Protein AF-A0A1M5UBB5-F1 (afdb_monomer_lite)

Radius of gyration: 25.67 Å; chains: 1; bounding box: 57×39×73 Å

Organism: NCBI:txid299255

Sequence (242 aa):
MAELKLDKRIEDDLERFNRYTRLREDLDLGLKALRKAAKLTSYTELLAAKPVFADALRLLDVLTQMGKPDGGYDKALPRMVEDFNAVRDSDRVSYRLLAQYADHIQGSLSGLVEESDLDGHFSKLGCEIGRELERNRIKVMRGLEKTLGDADQWVEGYRSEGLDSEDVLAIKEQLESWYPKFQNLCKAVGASPIYTDRAVDQILRSDSAGDMYRELGSFRKQFRDIRKDLKDARTPQAEMAP

Secondary structure (DSSP, 8-state):
-------HHHHHHHHHHHHHHHHHHHHHHHHHHHHHHTT--SHHHHHHTHHHHHHHHHHHHHHHHTT--TTTHHHHHHHHHHHHHHHHS-S---HHHHHHHHHHHHHHHHHHHHHS-HHHHHHHHHHHHHHHHHHHHHHHHHHHHHHHHHHHHHHHHHHHH---HHHHHHHHHHHHHHHHHHHHHHHHHT---HHHHHHHHHHHT--SHHHHHHHHHHHHHHHHHHHHHHHHHHHHHHTT--

pLDDT: mean 71.22, std 14.71, range [28.11, 92.06]

Foldseek 3Di:
DDFQDADVVLVVLLVLLVVLVVLLVLLVLLVVLLVLLLPDDDPVSVVVSLVSVVSVLSNVVSCVVVVDPPPVCPPLNVVLVVLSVVLVPDPDDDPVVSVVSSVVNNVSSVCCVPVDPCVVVSVVVSVVSVVSNVVSLVVLLVSLLVSLVVLLVVLVVCVVPDDDPVNLVSVLVSCVVNVVVSVSSCVSNVHDCVQLVVLNVQSNPDPDSVSNNVSSVSNNVSSVVSSVVSVVVCVVVVVPDD

Structure (mmCIF, N/CA/C/O backbone):
data_AF-A0A1M5UBB5-F1
#
_entry.id   AF-A0A1M5UBB5-F1
#
loop_
_atom_site.group_PDB
_atom_site.id
_atom_site.type_symbol
_atom_site.label_atom_id
_atom_site.label_alt_id
_atom_site.label_comp_id
_atom_site.label_asym_id
_atom_site.label_entity_id
_atom_site.label_seq_id
_atom_site.pdbx_PDB_ins_code
_atom_site.Cartn_x
_atom_site.Cartn_y
_atom_site.Cartn_z
_atom_site.occupancy
_atom_site.B_iso_or_equiv
_atom_site.auth_seq_id
_atom_site.auth_comp_id
_atom_site.auth_asym_id
_atom_site.auth_atom_id
_atom_site.pdbx_PDB_model_num
ATOM 1 N N . MET A 1 1 ? -9.829 9.587 26.440 1.00 61.16 1 MET A N 1
ATOM 2 C CA . MET A 1 1 ? -9.745 8.320 25.685 1.00 61.16 1 MET A CA 1
ATOM 3 C C . MET A 1 1 ? -8.500 8.305 24.820 1.00 61.16 1 MET A C 1
ATOM 5 O O . MET A 1 1 ? -8.029 9.371 24.435 1.00 61.16 1 MET A O 1
ATOM 9 N N . ALA A 1 2 ? -7.952 7.118 24.557 1.00 66.75 2 ALA A N 1
ATOM 10 C CA . ALA A 1 2 ? -6.850 6.950 23.615 1.00 66.75 2 ALA A CA 1
ATOM 11 C C . ALA A 1 2 ? -7.340 7.200 22.181 1.00 66.75 2 ALA A C 1
ATOM 13 O O . ALA A 1 2 ? -8.453 6.821 21.832 1.00 66.75 2 ALA A O 1
ATOM 14 N N . GLU A 1 3 ? -6.510 7.838 21.365 1.00 80.00 3 GLU A N 1
ATOM 15 C CA . GLU A 1 3 ? -6.837 8.175 19.982 1.00 80.00 3 GLU A CA 1
ATOM 16 C C . GLU A 1 3 ? -6.277 7.116 19.027 1.00 80.00 3 GLU A C 1
ATOM 18 O O . GLU A 1 3 ? -5.110 6.725 19.133 1.00 80.00 3 GLU A O 1
ATOM 23 N N . LEU A 1 4 ? -7.092 6.663 18.076 1.00 83.88 4 LEU A N 1
ATOM 24 C CA . LEU A 1 4 ? -6.679 5.702 17.062 1.00 83.88 4 LEU A CA 1
ATOM 25 C C . LEU A 1 4 ? -5.886 6.414 15.954 1.00 83.88 4 LEU A C 1
ATOM 27 O O . LEU A 1 4 ? -6.441 6.977 15.013 1.00 83.88 4 LEU A O 1
ATOM 31 N N . LYS A 1 5 ? -4.555 6.389 16.063 1.00 85.12 5 LYS A N 1
ATOM 32 C CA . LYS A 1 5 ? -3.632 7.000 15.094 1.00 85.12 5 LYS A CA 1
ATOM 33 C C . LYS A 1 5 ? -2.567 6.018 14.630 1.00 85.12 5 LYS A C 1
ATOM 35 O O . LYS A 1 5 ? -2.140 5.141 15.377 1.00 85.12 5 LYS A O 1
ATOM 40 N N . LEU A 1 6 ? -2.116 6.187 13.387 1.00 83.44 6 LEU A N 1
ATOM 41 C CA . LEU A 1 6 ? -0.928 5.489 12.909 1.00 83.44 6 LEU A CA 1
ATOM 42 C C . LEU A 1 6 ? 0.324 6.170 13.469 1.00 83.44 6 LEU A C 1
ATOM 44 O O . LEU A 1 6 ? 0.432 7.396 13.461 1.00 83.44 6 LEU A O 1
ATOM 48 N N . ASP A 1 7 ? 1.281 5.375 13.936 1.00 86.19 7 ASP A N 1
ATOM 49 C CA . ASP A 1 7 ? 2.605 5.872 14.301 1.00 86.19 7 ASP A CA 1
ATOM 50 C C . ASP A 1 7 ? 3.293 6.421 13.043 1.00 86.19 7 ASP A C 1
ATOM 52 O O . ASP A 1 7 ? 3.393 5.719 12.034 1.00 86.19 7 ASP A O 1
ATOM 56 N N . LYS A 1 8 ? 3.794 7.660 13.105 1.00 86.81 8 LYS A N 1
ATOM 57 C CA . LYS A 1 8 ? 4.475 8.320 11.982 1.00 86.81 8 LYS A CA 1
ATOM 58 C C . LYS A 1 8 ? 5.596 7.460 11.397 1.00 86.81 8 LYS A C 1
ATOM 60 O O . LYS A 1 8 ? 5.795 7.426 10.190 1.00 86.81 8 LYS A O 1
ATOM 65 N N . ARG A 1 9 ? 6.299 6.699 12.239 1.00 86.25 9 ARG A N 1
ATOM 66 C CA . ARG A 1 9 ? 7.356 5.795 11.778 1.00 86.25 9 ARG A CA 1
ATOM 67 C C . ARG A 1 9 ? 6.823 4.691 10.857 1.00 86.25 9 ARG A C 1
ATOM 69 O O . ARG A 1 9 ? 7.522 4.283 9.936 1.00 86.25 9 ARG A O 1
ATOM 76 N N . ILE A 1 10 ? 5.610 4.201 11.113 1.00 85.12 10 ILE A N 1
ATOM 77 C CA . ILE A 1 10 ? 4.948 3.190 10.279 1.00 85.12 10 ILE A CA 1
ATOM 78 C C . ILE A 1 10 ? 4.532 3.808 8.940 1.00 85.12 10 ILE A C 1
ATOM 80 O O . ILE A 1 10 ? 4.678 3.157 7.907 1.00 85.12 10 ILE A O 1
ATOM 84 N N . GLU A 1 11 ? 4.061 5.060 8.948 1.00 84.44 11 GLU A N 1
ATOM 85 C CA . GLU A 1 11 ? 3.761 5.812 7.721 1.00 84.44 11 GLU A CA 1
ATOM 86 C C . GLU A 1 11 ? 5.022 5.975 6.858 1.00 84.44 11 GLU A C 1
ATOM 88 O O . GLU A 1 11 ? 5.011 5.601 5.685 1.00 84.44 11 GLU A O 1
ATOM 93 N N . ASP A 1 12 ? 6.136 6.409 7.455 1.00 82.56 12 ASP A N 1
ATOM 94 C CA . ASP A 1 12 ? 7.421 6.569 6.764 1.00 82.56 12 ASP A CA 1
ATOM 95 C C . ASP A 1 12 ? 7.937 5.233 6.179 1.00 82.56 12 ASP A C 1
ATOM 97 O O . ASP A 1 12 ? 8.440 5.177 5.050 1.00 82.56 12 ASP A O 1
ATOM 101 N N . ASP A 1 13 ? 7.809 4.129 6.930 1.00 78.31 13 ASP A N 1
ATOM 102 C CA . ASP A 1 13 ? 8.203 2.791 6.470 1.00 78.31 13 ASP A CA 1
ATOM 103 C C . ASP A 1 13 ? 7.313 2.304 5.302 1.00 78.31 13 ASP A C 1
ATOM 105 O O . ASP A 1 13 ? 7.825 1.710 4.346 1.00 78.31 13 ASP A O 1
ATOM 109 N N . LEU A 1 14 ? 6.005 2.596 5.330 1.00 82.00 14 LEU A N 1
ATOM 110 C CA . LEU A 1 14 ? 5.066 2.295 4.241 1.00 82.00 14 LEU A CA 1
ATOM 111 C C . LEU A 1 14 ? 5.370 3.117 2.981 1.00 82.00 14 LEU A C 1
ATOM 113 O O . LEU A 1 14 ? 5.396 2.571 1.876 1.00 82.00 14 LEU A O 1
ATOM 117 N N . GLU A 1 15 ? 5.642 4.414 3.121 1.00 83.44 15 GLU A N 1
ATOM 118 C CA . GLU A 1 15 ? 6.047 5.265 1.999 1.00 83.44 15 GLU A CA 1
ATOM 119 C C . GLU A 1 15 ? 7.340 4.767 1.352 1.00 83.44 15 GLU A C 1
ATOM 121 O O . GLU A 1 15 ? 7.444 4.684 0.123 1.00 83.44 15 GLU A O 1
ATOM 126 N N . ARG A 1 16 ? 8.321 4.378 2.173 1.00 76.69 16 ARG A N 1
ATOM 127 C CA . ARG A 1 16 ? 9.578 3.806 1.689 1.00 76.69 16 ARG A CA 1
ATOM 128 C C . ARG A 1 16 ? 9.345 2.483 0.958 1.00 76.69 16 ARG A C 1
ATOM 130 O O . ARG A 1 16 ? 9.917 2.287 -0.114 1.00 76.69 16 ARG A O 1
ATOM 137 N N . PHE A 1 17 ? 8.498 1.599 1.485 1.00 74.62 17 PHE A N 1
ATOM 138 C CA . PHE A 1 17 ? 8.130 0.347 0.817 1.00 74.62 17 PHE A CA 1
ATOM 139 C C . PHE A 1 17 ? 7.466 0.591 -0.549 1.00 74.62 17 PHE A C 1
ATOM 141 O O . PHE A 1 17 ? 7.875 0.010 -1.558 1.00 74.62 17 PHE A O 1
ATOM 148 N N . ASN A 1 18 ? 6.498 1.508 -0.608 1.00 79.75 18 ASN A N 1
ATOM 149 C CA . ASN A 1 18 ? 5.815 1.872 -1.850 1.00 79.75 18 ASN A CA 1
ATOM 150 C C . ASN A 1 18 ? 6.778 2.475 -2.880 1.00 79.75 18 ASN A C 1
ATOM 152 O O . ASN A 1 18 ? 6.685 2.162 -4.066 1.00 79.75 18 ASN A O 1
ATOM 156 N N . ARG A 1 19 ? 7.739 3.294 -2.435 1.00 78.62 19 ARG A N 1
ATOM 157 C CA . ARG A 1 19 ? 8.787 3.843 -3.305 1.00 78.62 19 ARG A CA 1
ATOM 158 C C . ARG A 1 19 ? 9.606 2.732 -3.953 1.00 78.62 19 ARG A C 1
ATOM 160 O O . ARG A 1 19 ? 9.731 2.714 -5.169 1.00 78.62 19 ARG A O 1
ATOM 167 N N . TYR A 1 20 ? 10.119 1.787 -3.168 1.00 70.19 20 TYR A N 1
ATOM 168 C CA . TYR A 1 20 ? 10.901 0.676 -3.716 1.00 70.19 20 TYR A CA 1
ATOM 169 C C . TYR A 1 20 ? 10.080 -0.263 -4.605 1.00 70.19 20 TYR A C 1
ATOM 171 O O . TYR A 1 20 ? 10.629 -0.850 -5.534 1.00 70.19 20 TYR A O 1
ATOM 179 N N . THR A 1 21 ? 8.776 -0.389 -4.349 1.00 73.44 21 THR A N 1
ATOM 180 C CA . THR A 1 21 ? 7.883 -1.195 -5.194 1.00 73.44 21 THR A CA 1
ATOM 181 C C . THR A 1 21 ? 7.789 -0.578 -6.585 1.00 73.44 21 THR A C 1
ATOM 183 O O . THR A 1 21 ? 8.030 -1.270 -7.570 1.00 73.44 21 THR A O 1
ATOM 186 N N . ARG A 1 22 ? 7.578 0.743 -6.659 1.00 78.69 22 ARG A N 1
ATOM 187 C CA . ARG A 1 22 ? 7.597 1.488 -7.927 1.00 78.69 22 ARG A CA 1
ATOM 188 C C . ARG A 1 22 ? 8.952 1.401 -8.622 1.00 78.69 22 ARG A C 1
ATOM 190 O O . ARG A 1 22 ? 8.996 1.071 -9.795 1.00 78.69 22 ARG A O 1
ATOM 197 N N . LEU A 1 23 ? 10.055 1.588 -7.889 1.00 68.50 23 LEU A N 1
ATOM 198 C CA . LEU A 1 23 ? 11.404 1.468 -8.461 1.00 68.50 23 LEU A CA 1
ATOM 199 C C . LEU A 1 23 ? 11.646 0.089 -9.095 1.00 68.50 23 LEU A C 1
ATOM 201 O O . LEU A 1 23 ? 12.308 -0.001 -10.124 1.00 68.50 23 LEU A O 1
ATOM 205 N N . ARG A 1 24 ? 11.116 -0.988 -8.500 1.00 71.88 24 ARG A N 1
ATOM 206 C CA . ARG A 1 24 ? 11.204 -2.337 -9.075 1.00 71.88 24 ARG A CA 1
ATOM 207 C C . ARG A 1 24 ? 10.375 -2.474 -10.353 1.00 71.88 24 ARG A C 1
ATOM 209 O O . ARG A 1 24 ? 10.862 -3.047 -11.321 1.00 71.88 24 ARG A O 1
ATOM 216 N N . GLU A 1 25 ? 9.144 -1.971 -10.349 1.00 78.12 25 GLU A N 1
ATOM 217 C CA . GLU A 1 25 ? 8.262 -1.993 -11.523 1.00 78.12 25 GLU A CA 1
ATOM 218 C C . GLU A 1 25 ? 8.855 -1.181 -12.683 1.00 78.12 25 GLU A C 1
ATOM 220 O O . GLU A 1 25 ? 8.922 -1.677 -13.808 1.00 78.12 25 GLU A O 1
ATOM 225 N N . ASP A 1 26 ? 9.356 0.022 -12.396 1.00 71.75 26 ASP A N 1
ATOM 226 C CA . ASP A 1 26 ? 10.017 0.900 -13.363 1.00 71.75 26 ASP A CA 1
ATOM 227 C C . ASP A 1 26 ? 11.300 0.261 -13.915 1.00 71.75 26 ASP A C 1
ATOM 229 O O . ASP A 1 26 ? 11.559 0.331 -15.118 1.00 71.75 26 ASP A O 1
ATOM 233 N N . LEU A 1 27 ? 12.072 -0.430 -13.066 1.00 65.69 27 LEU A N 1
ATOM 234 C CA . LEU A 1 27 ? 13.239 -1.202 -13.491 1.00 65.69 27 LEU A CA 1
ATOM 235 C C . LEU A 1 27 ? 12.847 -2.317 -14.477 1.00 65.69 27 LEU A C 1
ATOM 237 O O . LEU A 1 27 ? 13.429 -2.421 -15.556 1.00 65.69 27 LEU A O 1
ATOM 241 N N . ASP A 1 28 ? 11.841 -3.128 -14.147 1.00 70.69 28 ASP A N 1
ATOM 242 C CA . ASP A 1 28 ? 11.392 -4.236 -15.000 1.00 70.69 28 ASP A CA 1
ATOM 243 C C . ASP A 1 28 ? 10.810 -3.750 -16.339 1.00 70.69 28 ASP A C 1
ATOM 245 O O . ASP A 1 28 ? 11.075 -4.344 -17.393 1.00 70.69 28 ASP A O 1
ATOM 249 N N . LEU A 1 29 ? 10.013 -2.675 -16.314 1.00 69.75 29 LEU A N 1
ATOM 250 C CA . LEU A 1 29 ? 9.453 -2.046 -17.513 1.00 69.75 29 LEU A CA 1
ATOM 251 C C . LEU A 1 29 ? 10.556 -1.459 -18.389 1.00 69.75 29 LEU A C 1
ATOM 253 O O . LEU A 1 29 ? 10.612 -1.747 -19.585 1.00 69.75 29 LEU A O 1
ATOM 257 N N . GLY A 1 30 ? 11.477 -0.724 -17.775 1.00 64.19 30 GLY A N 1
ATOM 258 C CA . GLY A 1 30 ? 12.640 -0.149 -18.421 1.00 64.19 30 GLY A CA 1
ATOM 259 C C . GLY A 1 30 ? 13.521 -1.173 -19.122 1.00 64.19 30 GLY A C 1
ATOM 260 O O . GLY A 1 30 ? 13.893 -0.988 -20.278 1.00 64.19 30 GLY A O 1
ATOM 261 N N . LEU A 1 31 ? 13.812 -2.299 -18.469 1.00 64.94 31 LEU A N 1
ATOM 262 C CA . LEU A 1 31 ? 14.627 -3.363 -19.061 1.00 64.94 31 LEU A CA 1
ATOM 263 C C . LEU A 1 31 ? 13.942 -4.044 -20.237 1.00 64.94 31 LEU A C 1
ATOM 265 O O . LEU A 1 31 ? 14.569 -4.298 -21.268 1.00 64.94 31 LEU A O 1
ATOM 269 N N . LYS A 1 32 ? 12.644 -4.337 -20.106 1.00 69.31 32 LYS A N 1
ATOM 270 C CA . LYS A 1 32 ? 11.848 -4.866 -21.222 1.00 69.31 32 LYS A CA 1
ATOM 271 C C . LYS A 1 32 ? 11.844 -3.884 -22.383 1.00 69.31 32 LYS A C 1
ATOM 273 O O . LYS A 1 32 ? 11.972 -4.304 -23.534 1.00 69.31 32 LYS A O 1
ATOM 278 N N . ALA A 1 33 ? 11.731 -2.598 -22.076 1.00 64.06 33 ALA A N 1
ATOM 279 C CA . ALA A 1 33 ? 11.738 -1.544 -23.060 1.00 64.06 33 ALA A CA 1
ATOM 280 C C . ALA A 1 33 ? 13.085 -1.418 -23.779 1.00 64.06 33 ALA A C 1
ATOM 282 O O . ALA A 1 33 ? 13.099 -1.458 -25.006 1.00 64.06 33 ALA A O 1
ATOM 283 N N . LEU A 1 34 ? 14.207 -1.375 -23.055 1.00 62.41 34 LEU A N 1
ATOM 284 C CA . LEU A 1 34 ? 15.552 -1.350 -23.640 1.00 62.41 34 LEU A CA 1
ATOM 285 C C . LEU A 1 34 ? 15.799 -2.564 -24.543 1.00 62.41 34 LEU A C 1
ATOM 287 O O . LEU A 1 34 ? 16.216 -2.411 -25.689 1.00 62.41 34 LEU A O 1
ATOM 291 N N . ARG A 1 35 ? 15.464 -3.773 -24.074 1.00 66.31 35 ARG A N 1
ATOM 292 C CA . ARG A 1 35 ? 15.617 -5.010 -24.862 1.00 66.31 35 ARG A CA 1
ATOM 293 C C . ARG A 1 35 ? 14.743 -5.026 -26.113 1.00 66.31 35 ARG A C 1
ATOM 295 O O . ARG A 1 35 ? 15.127 -5.627 -27.114 1.00 66.31 35 ARG A O 1
ATOM 302 N N . LYS A 1 36 ? 13.556 -4.418 -26.057 1.00 65.94 36 LYS A N 1
ATOM 303 C CA . LYS A 1 36 ? 12.670 -4.273 -27.217 1.00 65.94 36 LYS A CA 1
ATOM 304 C C . LYS A 1 36 ? 13.208 -3.219 -28.182 1.00 65.94 36 LYS A C 1
ATOM 306 O O . LYS A 1 36 ? 13.238 -3.483 -29.376 1.00 65.94 36 LYS A O 1
ATOM 311 N N . ALA A 1 37 ? 13.655 -2.077 -27.666 1.00 62.50 37 ALA A N 1
ATOM 312 C CA . ALA A 1 37 ? 14.208 -0.973 -28.440 1.00 62.50 37 ALA A CA 1
ATOM 313 C C . ALA A 1 37 ? 15.480 -1.378 -29.203 1.00 62.50 37 ALA A C 1
ATOM 315 O O . ALA A 1 37 ? 15.607 -1.053 -30.377 1.00 62.50 37 ALA A O 1
ATOM 316 N N . ALA A 1 38 ? 16.355 -2.178 -28.586 1.00 61.28 38 ALA A N 1
ATOM 317 C CA . ALA A 1 38 ? 17.555 -2.722 -29.228 1.00 61.28 38 ALA A CA 1
ATOM 318 C C . ALA A 1 38 ? 17.259 -3.678 -30.405 1.00 61.28 38 ALA A C 1
ATOM 320 O O . ALA A 1 38 ? 18.130 -3.939 -31.227 1.00 61.28 38 ALA A O 1
ATOM 321 N N . LYS A 1 39 ? 16.032 -4.209 -30.499 1.00 64.88 39 LYS A N 1
ATOM 322 C CA . LYS A 1 39 ? 15.603 -5.149 -31.550 1.00 64.88 39 LYS A CA 1
ATOM 323 C C . LYS A 1 39 ? 14.761 -4.500 -32.647 1.00 64.88 39 LYS A C 1
ATOM 325 O O . LYS A 1 39 ? 14.310 -5.210 -33.543 1.00 64.88 39 LYS A O 1
ATOM 330 N N . LEU A 1 40 ? 14.491 -3.197 -32.567 1.00 62.12 40 LEU A N 1
ATOM 331 C CA . LEU A 1 40 ? 13.732 -2.499 -33.605 1.00 62.12 40 LEU A CA 1
ATOM 332 C C . LEU A 1 40 ? 14.613 -2.393 -34.848 1.00 62.12 40 LEU A C 1
ATOM 334 O O . LEU A 1 40 ? 15.770 -2.001 -34.754 1.00 62.12 40 LEU A O 1
ATOM 338 N N . THR A 1 41 ? 14.080 -2.776 -36.005 1.00 58.41 41 THR A N 1
ATOM 339 C CA . THR A 1 41 ? 14.850 -2.795 -37.266 1.00 58.41 41 THR A CA 1
ATOM 340 C C . THR A 1 41 ? 14.254 -1.876 -38.324 1.00 58.41 41 THR A C 1
ATOM 342 O O . THR A 1 41 ? 14.827 -1.712 -39.399 1.00 58.41 41 THR A O 1
ATOM 345 N N . SER A 1 42 ? 13.105 -1.254 -38.033 1.00 56.94 42 SER A N 1
ATOM 346 C CA . SER A 1 42 ? 12.413 -0.375 -38.971 1.00 56.94 42 SER A CA 1
ATOM 347 C C . SER A 1 42 ? 11.795 0.866 -38.323 1.00 56.94 42 SER A C 1
ATOM 349 O O . SER A 1 42 ? 11.380 0.886 -37.163 1.00 56.94 42 SER A O 1
ATOM 351 N N . TYR A 1 43 ? 11.672 1.921 -39.128 1.00 49.41 43 TYR A N 1
ATOM 352 C CA . TYR A 1 43 ? 11.094 3.215 -38.755 1.00 49.41 43 TYR A CA 1
ATOM 353 C C . TYR A 1 43 ? 9.657 3.127 -38.207 1.00 49.41 43 TYR A C 1
ATOM 355 O O . TYR A 1 43 ? 9.304 3.814 -37.248 1.00 49.41 43 TYR A O 1
ATOM 363 N N . THR A 1 44 ? 8.823 2.263 -38.787 1.00 57.66 44 THR A N 1
ATOM 364 C CA . THR A 1 44 ? 7.437 2.059 -38.338 1.00 57.66 44 THR A CA 1
ATOM 365 C C . THR A 1 44 ? 7.391 1.463 -36.931 1.00 57.66 44 THR A C 1
ATOM 367 O O . THR A 1 44 ? 6.548 1.844 -36.119 1.00 57.66 44 THR A O 1
ATOM 370 N N . GLU A 1 45 ? 8.335 0.577 -36.613 1.00 58.75 45 GLU A N 1
ATOM 371 C CA . GLU A 1 45 ? 8.484 -0.002 -35.278 1.00 58.75 45 GLU A CA 1
ATOM 372 C C . GLU A 1 45 ? 9.012 1.029 -34.269 1.00 58.75 45 GLU A C 1
ATOM 374 O O . GLU A 1 45 ? 8.564 1.042 -33.125 1.00 58.75 45 GLU A O 1
ATOM 379 N N . LEU A 1 46 ? 9.891 1.939 -34.700 1.00 53.47 46 LEU A N 1
ATOM 380 C CA . LEU A 1 46 ? 10.435 3.038 -33.892 1.00 53.47 46 LEU A CA 1
ATOM 381 C C . LEU A 1 46 ? 9.385 4.095 -33.523 1.00 53.47 46 LEU A C 1
ATOM 383 O O . LEU A 1 46 ? 9.298 4.502 -32.365 1.00 53.47 46 LEU A O 1
ATOM 387 N N . LEU A 1 47 ? 8.534 4.507 -34.467 1.00 53.28 47 LEU A N 1
ATOM 388 C CA . LEU A 1 47 ? 7.423 5.421 -34.177 1.00 53.28 47 LEU A CA 1
ATOM 389 C C . LEU A 1 47 ? 6.380 4.787 -33.247 1.00 53.28 47 LEU A C 1
ATOM 391 O O . LEU A 1 47 ? 5.883 5.446 -32.333 1.00 53.28 47 LEU A O 1
ATOM 395 N N . ALA A 1 48 ? 6.078 3.501 -33.444 1.00 58.62 48 ALA A N 1
ATOM 396 C CA . ALA A 1 48 ? 5.196 2.743 -32.558 1.00 58.62 48 ALA A CA 1
ATOM 397 C C . ALA A 1 48 ? 5.819 2.491 -31.168 1.00 58.62 48 ALA A C 1
ATOM 399 O O . ALA A 1 48 ? 5.104 2.195 -30.210 1.00 58.62 48 ALA A O 1
ATOM 400 N N . ALA A 1 49 ? 7.142 2.633 -31.038 1.00 55.50 49 ALA A N 1
ATOM 401 C CA . ALA A 1 49 ? 7.892 2.443 -29.804 1.00 55.50 49 ALA A CA 1
ATOM 402 C C . ALA A 1 49 ? 7.995 3.702 -28.922 1.00 55.50 49 ALA A C 1
ATOM 404 O O . ALA A 1 49 ? 8.624 3.635 -27.872 1.00 55.50 49 ALA A O 1
ATOM 405 N N . LYS A 1 50 ? 7.328 4.824 -29.241 1.00 59.25 50 LYS A N 1
ATOM 406 C CA . LYS A 1 50 ? 7.264 6.005 -28.343 1.00 59.25 50 LYS A CA 1
ATOM 407 C C . LYS A 1 50 ? 6.976 5.664 -26.859 1.00 59.25 50 LYS A C 1
ATOM 409 O O . LYS A 1 50 ? 7.669 6.205 -25.999 1.00 59.25 50 LYS A O 1
ATOM 414 N N . PRO A 1 51 ? 6.043 4.750 -26.520 1.00 58.94 51 PRO A N 1
ATOM 415 C CA . PRO A 1 51 ? 5.828 4.324 -25.131 1.00 58.94 51 PRO A CA 1
ATOM 416 C C . PRO A 1 51 ? 7.004 3.527 -24.548 1.00 58.94 51 PRO A C 1
ATOM 418 O O . PRO A 1 51 ? 7.360 3.707 -23.391 1.00 58.94 51 PRO A O 1
ATOM 421 N N . VAL A 1 52 ? 7.645 2.696 -25.376 1.00 58.00 52 VAL A N 1
ATOM 422 C CA . VAL A 1 52 ? 8.848 1.924 -25.022 1.00 58.00 52 VAL A CA 1
ATOM 423 C C . VAL A 1 52 ? 9.967 2.881 -24.605 1.00 58.00 52 VAL A C 1
ATOM 425 O O . VAL A 1 52 ? 10.671 2.642 -23.633 1.00 58.00 52 VAL A O 1
ATOM 428 N N . PHE A 1 53 ? 10.089 4.020 -25.277 1.00 56.97 53 PHE A N 1
ATOM 429 C CA . PHE A 1 53 ? 11.082 5.026 -24.922 1.00 56.97 53 PHE A CA 1
ATOM 430 C C . PHE A 1 53 ? 10.766 5.774 -23.627 1.00 56.97 53 PHE A C 1
ATOM 432 O O . PHE A 1 53 ? 11.680 6.043 -22.855 1.00 56.97 53 PHE A O 1
ATOM 439 N N . ALA A 1 54 ? 9.493 6.035 -23.322 1.00 60.81 54 ALA A N 1
ATOM 440 C CA . ALA A 1 54 ? 9.108 6.601 -22.029 1.00 60.81 54 ALA A CA 1
ATOM 441 C C . ALA A 1 54 ? 9.471 5.672 -20.852 1.00 60.81 54 ALA A C 1
ATOM 443 O O . ALA A 1 54 ? 9.947 6.143 -19.822 1.00 60.81 54 ALA A O 1
ATOM 444 N N . ASP A 1 55 ? 9.308 4.357 -21.016 1.00 60.84 55 ASP A N 1
ATOM 445 C CA . ASP A 1 55 ? 9.689 3.373 -19.994 1.00 60.84 55 ASP A CA 1
ATOM 446 C C . ASP A 1 55 ? 11.212 3.226 -19.863 1.00 60.84 55 ASP A C 1
ATOM 448 O O . ASP A 1 55 ? 11.731 3.105 -18.754 1.00 60.84 55 ASP A O 1
ATOM 452 N N . ALA A 1 56 ? 11.952 3.311 -20.974 1.00 56.94 56 ALA A N 1
ATOM 453 C CA . ALA A 1 56 ? 13.411 3.374 -20.932 1.00 56.94 56 ALA A CA 1
ATOM 454 C C . ALA A 1 56 ? 13.905 4.632 -20.194 1.00 56.94 56 ALA A C 1
ATOM 456 O O . ALA A 1 56 ? 14.853 4.532 -19.430 1.00 56.94 56 ALA A O 1
ATOM 457 N N . LEU A 1 57 ? 13.247 5.788 -20.351 1.00 60.34 57 LEU A N 1
ATOM 458 C CA . LEU A 1 57 ? 13.568 7.019 -19.611 1.00 60.34 57 LEU A CA 1
ATOM 459 C C . LEU A 1 57 ? 13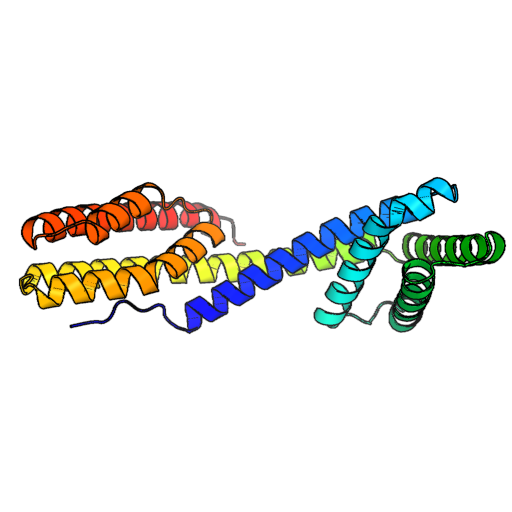.300 6.892 -18.103 1.00 60.34 57 LEU A C 1
ATOM 461 O O . LEU A 1 57 ? 14.119 7.340 -17.304 1.00 60.34 57 LEU A O 1
ATOM 465 N N . ARG A 1 58 ? 12.212 6.222 -17.699 1.00 63.22 58 ARG A N 1
ATOM 466 C CA . ARG A 1 58 ? 11.936 5.932 -16.277 1.00 63.22 58 ARG A CA 1
ATOM 467 C C . ARG A 1 58 ? 13.050 5.121 -15.626 1.00 63.22 58 ARG A C 1
ATOM 469 O O . ARG A 1 58 ? 13.423 5.394 -14.491 1.00 63.22 58 ARG A O 1
ATOM 476 N N . LEU A 1 59 ? 13.621 4.159 -16.347 1.00 63.00 59 LEU A N 1
ATOM 477 C CA . LEU A 1 59 ? 14.778 3.404 -15.867 1.00 63.00 59 LEU A CA 1
ATOM 478 C C . LEU A 1 59 ? 15.982 4.301 -15.584 1.00 63.00 59 LEU A C 1
ATOM 480 O O . LEU A 1 59 ? 16.704 4.073 -14.617 1.00 63.00 59 LEU A O 1
ATOM 484 N N . LEU A 1 60 ? 16.205 5.307 -16.430 1.00 61.22 60 LEU A N 1
ATOM 485 C CA . LEU A 1 60 ? 17.314 6.242 -16.267 1.00 61.22 60 LEU A CA 1
ATOM 486 C C . LEU A 1 60 ? 17.113 7.070 -14.995 1.00 61.22 60 LEU A C 1
ATOM 488 O O . LEU A 1 60 ? 18.033 7.171 -14.188 1.00 61.22 60 LEU A O 1
ATOM 492 N N . ASP A 1 61 ? 15.887 7.540 -14.751 1.00 64.69 61 ASP A N 1
ATOM 493 C CA . ASP A 1 61 ? 15.521 8.212 -13.500 1.00 64.69 61 ASP A CA 1
ATOM 494 C C . ASP A 1 61 ? 15.714 7.305 -12.273 1.00 64.69 61 ASP A C 1
ATOM 496 O O . ASP A 1 61 ? 16.230 7.762 -11.251 1.00 64.69 61 ASP A O 1
ATOM 500 N N . VAL A 1 62 ? 15.357 6.014 -12.357 1.00 64.50 62 VAL A N 1
ATOM 501 C CA . VAL A 1 62 ? 15.610 5.024 -11.288 1.00 64.50 62 VAL A CA 1
ATOM 502 C C . VAL A 1 62 ? 17.107 4.921 -10.984 1.00 64.50 62 VAL A C 1
ATOM 504 O O . VAL A 1 62 ? 17.503 4.943 -9.816 1.00 64.50 62 VAL A O 1
ATOM 507 N N . LEU A 1 63 ? 17.950 4.832 -12.017 1.00 60.97 63 LEU A N 1
ATOM 508 C CA . LEU A 1 63 ? 19.407 4.751 -11.869 1.00 60.97 63 LEU A CA 1
ATOM 509 C C . LEU A 1 63 ? 19.984 6.017 -11.218 1.00 60.97 63 LEU A C 1
ATOM 511 O O . LEU A 1 63 ? 20.814 5.917 -10.309 1.00 60.97 63 LEU A O 1
ATOM 515 N N . THR A 1 64 ? 19.496 7.196 -11.617 1.00 63.75 64 THR A N 1
ATOM 516 C CA . THR A 1 64 ? 19.891 8.484 -11.031 1.00 63.75 64 THR A CA 1
ATOM 517 C C . THR A 1 64 ? 19.449 8.610 -9.571 1.00 63.75 64 THR A C 1
ATOM 519 O O . THR A 1 64 ? 20.251 8.992 -8.719 1.00 63.75 64 THR A O 1
ATOM 522 N N . GLN A 1 65 ? 18.209 8.237 -9.238 1.00 62.12 65 GLN A N 1
ATOM 523 C CA . GLN A 1 65 ? 17.685 8.287 -7.864 1.00 62.12 65 GLN A CA 1
ATOM 524 C C . GLN A 1 65 ? 18.422 7.344 -6.905 1.00 62.12 65 GLN A C 1
ATOM 526 O O . GLN A 1 65 ? 18.503 7.617 -5.707 1.00 62.12 65 GLN A O 1
ATOM 531 N N . MET A 1 66 ? 18.973 6.246 -7.425 1.00 57.06 66 MET A N 1
ATOM 532 C CA . MET A 1 66 ? 19.744 5.266 -6.658 1.00 57.06 66 MET A CA 1
ATOM 533 C C . MET A 1 66 ? 21.233 5.634 -6.529 1.00 57.06 66 MET A C 1
ATOM 535 O O . MET A 1 66 ? 21.991 4.874 -5.927 1.00 57.06 66 MET A O 1
ATOM 539 N N . GLY A 1 67 ? 21.660 6.787 -7.064 1.00 52.94 67 GLY A N 1
ATOM 540 C CA . GLY A 1 67 ? 23.018 7.308 -6.897 1.00 52.94 67 GLY A CA 1
ATOM 541 C C . GLY A 1 67 ? 24.104 6.434 -7.524 1.00 52.94 67 GLY A C 1
ATOM 542 O O . GLY A 1 67 ? 25.220 6.414 -7.011 1.00 52.94 67 GLY A O 1
ATOM 543 N N . LYS A 1 68 ? 23.797 5.700 -8.606 1.00 53.62 68 LYS A N 1
ATOM 544 C CA . LYS A 1 68 ? 24.772 4.868 -9.332 1.00 53.62 68 LYS A CA 1
ATOM 545 C C . LYS A 1 68 ? 25.124 5.453 -10.709 1.00 53.62 68 LYS A C 1
ATOM 547 O O . LYS A 1 68 ? 24.608 4.966 -11.713 1.00 53.62 68 LYS A O 1
ATOM 552 N N . PRO A 1 69 ? 26.029 6.444 -10.771 1.00 43.72 69 PRO A N 1
ATOM 553 C CA . PRO A 1 69 ? 26.630 6.915 -12.016 1.00 43.72 69 PRO A CA 1
ATOM 554 C C . PRO A 1 69 ? 27.896 6.136 -12.431 1.00 43.72 69 PRO A C 1
ATOM 556 O O . PRO A 1 69 ? 28.499 6.432 -13.456 1.00 43.72 69 PRO A O 1
ATOM 559 N N . ASP A 1 70 ? 28.326 5.115 -11.682 1.00 43.41 70 ASP A N 1
ATOM 560 C CA . ASP A 1 70 ? 29.681 4.542 -11.825 1.00 43.41 70 ASP A CA 1
ATOM 561 C C . ASP A 1 70 ? 29.920 3.659 -13.075 1.00 43.41 70 ASP A C 1
ATOM 563 O O . ASP A 1 70 ? 30.905 2.928 -13.141 1.00 43.41 70 ASP A O 1
ATOM 567 N N . GLY A 1 71 ? 29.048 3.704 -14.085 1.00 46.38 71 GLY A N 1
ATOM 568 C CA . GLY A 1 71 ? 29.135 2.847 -15.278 1.00 46.38 71 GLY A CA 1
ATOM 569 C C . GLY A 1 71 ? 29.386 3.557 -16.611 1.00 46.38 71 GLY A C 1
ATOM 570 O O . GLY A 1 71 ? 29.149 2.958 -17.650 1.00 46.38 71 GLY A O 1
ATOM 571 N N . GLY A 1 72 ? 29.799 4.830 -16.629 1.00 46.06 72 GLY A N 1
ATOM 572 C CA . GLY A 1 72 ? 29.970 5.581 -17.892 1.00 46.06 72 GLY A CA 1
ATOM 573 C C . GLY A 1 72 ? 28.652 6.052 -18.531 1.00 46.06 72 GLY A C 1
ATOM 574 O O . GLY A 1 72 ? 28.648 6.717 -19.567 1.00 46.06 72 GLY A O 1
ATOM 575 N N . TYR A 1 73 ? 27.534 5.774 -17.864 1.00 47.91 73 TYR A N 1
ATOM 576 C CA . TYR A 1 73 ? 26.175 6.148 -18.244 1.00 47.91 73 TYR A CA 1
ATOM 577 C C . TYR A 1 73 ? 25.920 7.663 -18.194 1.00 47.91 73 TYR A C 1
ATOM 579 O O . TYR A 1 73 ? 25.074 8.162 -18.931 1.00 47.91 73 TYR A O 1
ATOM 587 N N . ASP A 1 74 ? 26.707 8.414 -17.421 1.00 46.38 74 ASP A N 1
ATOM 588 C CA . ASP A 1 74 ? 26.564 9.865 -17.211 1.00 46.38 74 ASP A CA 1
ATOM 589 C C . ASP A 1 74 ? 26.596 10.717 -18.485 1.00 46.38 74 ASP A C 1
ATOM 591 O O . ASP A 1 74 ? 26.118 11.848 -18.483 1.00 46.38 74 ASP A O 1
ATOM 595 N N . LYS A 1 75 ? 27.161 10.202 -19.583 1.00 50.12 75 LYS A N 1
ATOM 596 C CA . LYS A 1 75 ? 27.240 10.924 -20.865 1.00 50.12 75 LYS A CA 1
ATOM 597 C C . LYS A 1 75 ? 26.278 10.391 -21.923 1.00 50.12 75 LYS A C 1
ATOM 599 O O . LYS A 1 75 ? 25.794 11.169 -22.742 1.00 50.12 75 LYS A O 1
ATOM 604 N N . ALA A 1 76 ? 26.014 9.085 -21.918 1.00 50.12 76 ALA A N 1
ATOM 605 C CA . ALA A 1 76 ? 25.136 8.444 -22.893 1.00 50.12 76 ALA A CA 1
ATOM 606 C C . ALA A 1 76 ? 23.659 8.694 -22.559 1.00 50.12 76 ALA A C 1
ATOM 608 O O . ALA A 1 76 ? 22.880 9.042 -23.443 1.00 50.12 76 ALA A O 1
ATOM 609 N N . LEU A 1 77 ? 23.288 8.599 -21.277 1.00 51.62 77 LEU A N 1
ATOM 610 C CA . LEU A 1 77 ? 21.901 8.717 -20.830 1.00 51.62 77 LEU A CA 1
ATOM 611 C C . LEU A 1 77 ? 21.299 10.112 -21.054 1.00 51.62 77 LEU A C 1
ATOM 613 O O . LEU A 1 77 ? 20.243 10.178 -21.681 1.00 51.62 77 LEU A O 1
ATOM 617 N N . PRO A 1 78 ? 21.925 11.227 -20.617 1.00 53.12 78 PRO A N 1
ATOM 618 C CA . PRO A 1 78 ? 21.340 12.556 -20.813 1.00 53.12 78 PRO A CA 1
ATOM 619 C C . PRO A 1 78 ? 21.187 12.909 -22.293 1.00 53.12 78 PRO A C 1
ATOM 621 O O . PRO A 1 78 ? 20.168 13.456 -22.702 1.00 53.12 78 PRO A O 1
ATOM 624 N N . ARG A 1 79 ? 22.166 12.517 -23.114 1.00 57.94 79 ARG A N 1
ATOM 625 C CA . ARG A 1 79 ? 22.147 12.759 -24.558 1.00 57.94 79 ARG A CA 1
ATOM 626 C C . ARG A 1 79 ? 21.070 11.934 -25.263 1.00 57.94 79 ARG A C 1
ATOM 628 O O . ARG A 1 79 ? 20.379 12.450 -26.132 1.00 57.94 79 ARG A O 1
ATOM 635 N N . MET A 1 80 ? 20.861 10.685 -24.841 1.00 55.28 80 MET A N 1
ATOM 636 C CA . MET A 1 80 ? 19.730 9.883 -25.310 1.00 55.28 80 MET A CA 1
ATOM 637 C C . MET A 1 80 ? 18.391 10.490 -24.886 1.00 55.28 80 MET A C 1
ATOM 639 O O . MET A 1 80 ? 17.468 10.507 -25.690 1.00 55.28 80 MET A O 1
ATOM 643 N N . VAL A 1 81 ? 18.270 11.019 -23.663 1.00 56.38 81 VAL A N 1
ATOM 644 C CA . VAL A 1 81 ? 17.054 11.709 -23.191 1.00 56.38 81 VAL A CA 1
ATOM 645 C C . VAL A 1 81 ? 16.746 12.941 -24.044 1.00 56.38 81 VAL A C 1
ATOM 647 O O . VAL A 1 81 ? 15.591 13.161 -24.413 1.00 56.38 81 VAL A O 1
ATOM 650 N N . GLU A 1 82 ? 17.762 13.730 -24.387 1.00 63.50 82 GLU A N 1
ATOM 651 C CA . GLU A 1 82 ? 17.634 14.882 -25.286 1.00 63.50 82 GLU A CA 1
ATOM 652 C C . GLU A 1 82 ? 17.203 14.461 -26.696 1.00 63.50 82 GLU A C 1
ATOM 654 O O . GLU A 1 82 ? 16.216 14.992 -27.212 1.00 63.50 82 GLU A O 1
ATOM 659 N N . ASP A 1 83 ? 17.865 13.457 -27.278 1.00 59.41 83 ASP A N 1
ATOM 660 C CA . ASP A 1 83 ? 17.503 12.894 -28.583 1.00 59.41 83 ASP A CA 1
ATOM 661 C C . ASP A 1 83 ? 16.064 12.330 -28.566 1.00 59.41 83 ASP A C 1
ATOM 663 O O . ASP A 1 83 ? 15.295 12.521 -29.513 1.00 59.41 83 ASP A O 1
ATOM 667 N N . PHE A 1 84 ? 15.645 11.701 -27.460 1.00 58.19 84 PHE A N 1
ATOM 668 C CA . PHE A 1 84 ? 14.288 11.182 -27.275 1.00 58.19 84 PHE A CA 1
ATOM 669 C C . PHE A 1 84 ? 13.231 12.275 -27.193 1.00 58.19 84 PHE A C 1
ATOM 671 O O . PHE A 1 84 ? 12.188 12.165 -27.841 1.00 58.19 84 PHE A O 1
ATOM 678 N N . ASN A 1 85 ? 13.478 13.323 -26.410 1.00 61.50 85 ASN A N 1
ATOM 679 C CA . ASN A 1 85 ? 12.553 14.446 -26.298 1.00 61.50 85 ASN A CA 1
ATOM 680 C C . ASN A 1 85 ? 12.444 15.197 -27.634 1.00 61.50 85 ASN A C 1
ATOM 682 O O . ASN A 1 85 ? 11.337 15.538 -28.048 1.00 61.50 85 ASN A O 1
ATOM 686 N N . ALA A 1 86 ? 13.550 15.344 -28.372 1.00 63.16 86 ALA A N 1
ATOM 687 C CA . ALA A 1 86 ? 13.556 15.948 -29.705 1.00 63.16 86 ALA A CA 1
ATOM 688 C C . ALA A 1 86 ? 12.701 15.165 -30.723 1.00 63.16 86 ALA A C 1
ATOM 690 O O . ALA A 1 86 ? 12.006 15.764 -31.547 1.00 63.16 86 ALA A O 1
ATOM 691 N N . VAL A 1 87 ? 12.700 13.828 -30.653 1.00 57.06 87 VAL A N 1
ATOM 692 C CA . VAL A 1 87 ? 11.841 12.960 -31.481 1.00 57.06 87 VAL A CA 1
ATOM 693 C C . VAL A 1 87 ? 10.383 12.953 -30.996 1.00 57.06 87 VAL A C 1
ATOM 695 O O . VAL A 1 87 ? 9.456 12.866 -31.808 1.00 57.06 87 VAL A O 1
ATOM 698 N N . ARG A 1 88 ? 10.151 13.025 -29.679 1.00 55.12 88 ARG A N 1
ATOM 699 C CA . ARG A 1 88 ? 8.806 13.014 -29.081 1.00 55.12 88 ARG A CA 1
ATOM 700 C C . ARG A 1 88 ? 8.019 14.272 -29.433 1.00 55.12 88 ARG A C 1
ATOM 702 O O . ARG A 1 88 ? 6.868 14.134 -29.848 1.00 55.12 88 ARG A O 1
ATOM 709 N N . ASP A 1 89 ? 8.656 15.431 -29.283 1.00 60.41 89 ASP A N 1
ATOM 710 C CA . ASP A 1 89 ? 8.024 16.756 -29.312 1.00 60.41 89 ASP A CA 1
ATOM 711 C C . ASP A 1 89 ? 7.999 17.376 -30.718 1.00 60.41 89 ASP A C 1
ATOM 713 O O . ASP A 1 89 ? 7.560 18.510 -30.906 1.00 60.41 89 ASP A O 1
ATOM 717 N N . SER A 1 90 ? 8.464 16.643 -31.733 1.00 57.47 90 SER A N 1
ATOM 718 C CA . SER A 1 90 ? 8.415 17.132 -33.100 1.00 57.47 90 SER A CA 1
ATOM 719 C C . SER A 1 90 ? 7.172 16.692 -33.861 1.00 57.47 90 SER A C 1
ATOM 721 O O . SER A 1 90 ? 7.012 15.525 -34.222 1.00 57.47 90 SER A O 1
ATOM 723 N N . ASP A 1 91 ? 6.374 17.686 -34.241 1.00 53.16 91 ASP A N 1
ATOM 724 C CA . ASP A 1 91 ? 5.264 17.536 -35.182 1.00 53.16 91 ASP A CA 1
ATOM 725 C C . ASP A 1 91 ? 5.719 17.542 -36.661 1.00 53.16 91 ASP A C 1
ATOM 727 O O . ASP A 1 91 ? 4.915 17.295 -37.561 1.00 53.16 91 ASP A O 1
ATOM 731 N N . ARG A 1 92 ? 6.996 17.864 -36.951 1.00 48.50 92 ARG A N 1
ATOM 732 C CA . ARG A 1 92 ? 7.518 18.119 -38.316 1.00 48.50 92 ARG A CA 1
ATOM 733 C C . ARG A 1 92 ? 9.014 17.803 -38.508 1.00 48.50 92 ARG A C 1
ATOM 735 O O . ARG A 1 92 ? 9.736 18.597 -39.111 1.00 48.50 92 ARG A O 1
ATOM 742 N N . VAL A 1 93 ? 9.529 16.666 -38.045 1.00 50.72 93 VAL A N 1
ATOM 743 C CA . VAL A 1 93 ? 10.897 16.263 -38.435 1.00 50.72 93 VAL A CA 1
ATOM 744 C C . VAL A 1 93 ? 10.873 15.550 -39.795 1.00 50.72 93 VAL A C 1
ATOM 746 O O . VAL A 1 93 ? 10.077 14.641 -40.024 1.00 50.72 93 VAL A O 1
ATOM 749 N N . SER A 1 94 ? 11.766 15.947 -40.714 1.00 53.25 94 SER A N 1
ATOM 750 C CA . SER A 1 94 ? 11.952 15.238 -41.990 1.00 53.25 94 SER A CA 1
ATOM 751 C C . SER A 1 94 ? 12.357 13.780 -41.744 1.00 53.25 94 SER A C 1
ATOM 753 O O . SER A 1 94 ? 13.205 13.509 -40.893 1.00 53.25 94 SER A O 1
ATOM 755 N N . TYR A 1 95 ? 11.808 12.849 -42.527 1.00 48.81 95 TYR A N 1
ATOM 756 C CA . TYR A 1 95 ? 12.065 11.403 -42.431 1.00 48.81 95 TYR A CA 1
ATOM 757 C C . TYR A 1 95 ? 13.551 11.045 -42.235 1.00 48.81 95 TYR A C 1
ATOM 759 O O . TYR A 1 95 ? 13.895 10.198 -41.417 1.00 48.81 95 TYR A O 1
ATOM 767 N N . ARG A 1 96 ? 14.445 11.756 -42.933 1.00 49.41 96 ARG A N 1
ATOM 768 C CA . ARG A 1 96 ? 15.897 11.552 -42.872 1.00 49.41 96 ARG A CA 1
ATOM 769 C C . ARG A 1 96 ? 16.498 11.845 -41.496 1.00 49.41 96 ARG A C 1
ATOM 771 O O . ARG A 1 96 ? 17.403 11.140 -41.073 1.00 49.41 96 ARG A O 1
ATOM 778 N N . LEU A 1 97 ? 16.009 12.876 -40.816 1.00 52.41 97 LEU A N 1
ATOM 779 C CA . LEU A 1 97 ? 16.536 13.292 -39.519 1.00 52.41 97 LEU A CA 1
ATOM 780 C C . LEU A 1 97 ? 16.002 12.373 -38.405 1.00 52.41 97 LEU A C 1
ATOM 782 O O . LEU A 1 97 ? 16.767 11.972 -37.539 1.00 52.41 97 LEU A O 1
ATOM 786 N N . LEU A 1 98 ? 14.735 11.938 -38.481 1.00 48.59 98 LEU A N 1
ATOM 787 C CA . LEU A 1 98 ? 14.193 10.917 -37.567 1.00 48.59 98 LEU A CA 1
ATOM 788 C C . LEU A 1 98 ? 14.913 9.571 -37.700 1.00 48.59 98 LEU A C 1
ATOM 790 O O . LEU A 1 98 ? 15.182 8.937 -36.687 1.00 48.59 98 LEU A O 1
ATOM 794 N N . ALA A 1 99 ? 15.233 9.145 -38.926 1.00 52.19 99 ALA A N 1
ATOM 795 C CA . ALA A 1 99 ? 15.997 7.921 -39.160 1.00 52.19 99 ALA A CA 1
ATOM 796 C C . ALA A 1 99 ? 17.415 8.019 -38.573 1.00 52.19 99 ALA A C 1
ATOM 798 O O . ALA A 1 99 ? 17.854 7.101 -37.898 1.00 52.19 99 ALA A O 1
ATOM 799 N N . GLN A 1 100 ? 18.088 9.164 -38.728 1.00 56.47 100 GLN A N 1
ATOM 800 C CA . GLN A 1 100 ? 19.403 9.400 -38.121 1.00 56.47 100 GLN A CA 1
ATOM 801 C C . GLN A 1 100 ? 19.365 9.378 -36.589 1.00 56.47 100 GLN A C 1
ATOM 803 O O . GLN A 1 100 ? 20.255 8.799 -35.971 1.00 56.47 100 GLN A O 1
ATOM 808 N N . TYR A 1 101 ? 18.339 9.972 -35.972 1.00 54.50 101 TYR A N 1
ATOM 809 C CA . TYR A 1 101 ? 18.158 9.897 -34.521 1.00 54.50 101 TYR A CA 1
ATOM 810 C C . TYR A 1 101 ? 17.855 8.477 -34.061 1.00 54.50 101 TYR A C 1
ATOM 812 O O . TYR A 1 101 ? 18.409 8.029 -33.065 1.00 54.50 101 TYR A O 1
ATOM 820 N N . ALA A 1 102 ? 17.011 7.752 -34.790 1.00 51.88 102 ALA A N 1
ATOM 821 C CA . ALA A 1 102 ? 16.690 6.377 -34.458 1.00 51.88 102 ALA A CA 1
ATOM 822 C C . ALA A 1 102 ? 17.898 5.440 -34.587 1.00 51.88 102 ALA A C 1
ATOM 824 O O . ALA A 1 102 ? 18.129 4.650 -33.678 1.00 51.88 102 ALA A O 1
ATOM 825 N N . ASP A 1 103 ? 18.701 5.577 -35.645 1.00 58.16 103 ASP A N 1
ATOM 826 C CA . ASP A 1 103 ? 19.946 4.825 -35.828 1.00 58.16 103 ASP A CA 1
ATOM 827 C C . ASP A 1 103 ? 20.967 5.169 -34.729 1.00 58.16 103 ASP A C 1
ATOM 829 O O . ASP A 1 103 ? 21.629 4.283 -34.190 1.00 58.16 103 ASP A O 1
ATOM 833 N N . HIS A 1 104 ? 21.068 6.447 -34.340 1.00 61.81 104 HIS A N 1
ATOM 834 C CA . HIS A 1 104 ? 21.931 6.892 -33.241 1.00 61.81 104 HIS A CA 1
ATOM 835 C C . HIS A 1 104 ? 21.480 6.330 -31.885 1.00 61.81 104 HIS A C 1
ATOM 837 O O . HIS A 1 104 ? 22.300 5.829 -31.113 1.00 61.81 104 HIS A O 1
ATOM 843 N N . ILE A 1 105 ? 20.175 6.368 -31.609 1.00 55.34 105 ILE A N 1
ATOM 844 C CA . ILE A 1 105 ? 19.557 5.798 -30.409 1.00 55.34 105 ILE A CA 1
ATOM 845 C C . ILE A 1 105 ? 19.757 4.281 -30.389 1.00 55.34 105 ILE A C 1
ATOM 847 O O . ILE A 1 105 ? 20.160 3.740 -29.365 1.00 55.34 105 ILE A O 1
ATOM 851 N N . GLN A 1 106 ? 19.531 3.589 -31.507 1.00 58.12 106 GLN A N 1
ATOM 852 C CA . GLN A 1 106 ? 19.719 2.145 -31.624 1.00 58.12 106 GLN A CA 1
ATOM 853 C C . GLN A 1 106 ? 21.186 1.746 -31.457 1.00 58.12 106 GLN A C 1
ATOM 855 O O . GLN A 1 106 ? 21.468 0.789 -30.740 1.00 58.12 106 GLN A O 1
ATOM 860 N N . GLY A 1 107 ? 22.120 2.482 -32.062 1.00 61.97 107 GLY A N 1
ATOM 861 C CA . GLY A 1 107 ? 23.555 2.261 -31.895 1.00 61.97 107 GLY A CA 1
ATOM 862 C C . GLY A 1 107 ? 24.004 2.492 -30.453 1.00 61.97 107 GLY A C 1
ATOM 863 O O . GLY A 1 107 ? 24.712 1.662 -29.893 1.00 61.97 107 GLY A O 1
ATOM 864 N N . SER A 1 108 ? 23.517 3.561 -29.818 1.00 59.94 108 SER A N 1
ATOM 865 C CA . SER A 1 108 ? 23.807 3.865 -28.410 1.00 59.94 108 SER A CA 1
ATOM 866 C C . SER A 1 108 ? 23.213 2.816 -27.466 1.00 59.94 108 SER A C 1
ATOM 868 O O . SER A 1 108 ? 23.878 2.403 -26.523 1.00 59.94 108 SER A O 1
ATOM 870 N N . LEU A 1 109 ? 21.991 2.339 -27.736 1.00 57.50 109 LEU A N 1
ATOM 871 C CA . LEU A 1 109 ? 21.332 1.262 -26.988 1.00 57.50 109 LEU A CA 1
ATOM 872 C C . LEU A 1 109 ? 22.033 -0.083 -27.164 1.00 57.50 109 LEU A C 1
ATOM 874 O O . LEU A 1 109 ? 22.180 -0.811 -26.190 1.00 57.50 109 LEU A O 1
ATOM 878 N N . SER A 1 110 ? 22.446 -0.414 -28.387 1.00 61.28 110 SER A N 1
ATOM 879 C CA . SER A 1 110 ? 23.147 -1.667 -28.686 1.00 61.28 110 SER A CA 1
ATOM 880 C C . SER A 1 110 ? 24.534 -1.657 -28.056 1.00 61.28 110 SER A C 1
ATOM 882 O O . SER A 1 110 ? 24.883 -2.616 -27.384 1.00 61.28 110 SER A O 1
ATOM 884 N N . GLY A 1 111 ? 25.257 -0.536 -28.144 1.00 61.16 111 GLY A N 1
ATOM 885 C CA . GLY A 1 111 ? 26.515 -0.330 -27.426 1.00 61.16 111 GLY A CA 1
ATOM 886 C C . GLY A 1 111 ? 26.344 -0.453 -25.913 1.00 61.16 111 GLY A C 1
ATOM 887 O O . GLY A 1 111 ? 27.100 -1.168 -25.274 1.00 61.16 111 GLY A O 1
ATOM 888 N N . LEU A 1 112 ? 25.289 0.132 -25.335 1.00 57.16 112 LEU A N 1
ATOM 889 C CA . LEU A 1 112 ? 24.965 -0.063 -23.918 1.00 57.16 112 LEU A CA 1
ATOM 890 C C . LEU A 1 112 ? 24.703 -1.544 -23.596 1.00 57.16 112 LEU A C 1
ATOM 892 O O . LEU A 1 112 ? 25.178 -2.041 -22.583 1.00 57.16 112 LEU A O 1
ATOM 896 N N . VAL A 1 113 ? 23.942 -2.256 -24.428 1.00 59.00 113 VAL A N 1
ATOM 897 C CA . VAL A 1 113 ? 23.600 -3.672 -24.203 1.00 59.00 113 VAL A CA 1
ATOM 898 C C . VAL A 1 113 ? 24.788 -4.614 -24.383 1.00 59.00 113 VAL A C 1
ATOM 900 O O . VAL A 1 113 ? 24.848 -5.628 -23.693 1.00 59.00 113 VAL A O 1
ATOM 903 N N . GLU A 1 114 ? 25.716 -4.289 -25.278 1.00 60.59 114 GLU A N 1
ATOM 904 C CA . GLU A 1 114 ? 26.869 -5.125 -25.618 1.00 60.59 114 GLU A CA 1
ATOM 905 C C . GLU A 1 114 ? 28.127 -4.801 -24.793 1.00 60.59 114 GLU A C 1
ATOM 907 O O . GLU A 1 114 ? 28.833 -5.722 -24.388 1.00 60.59 114 GLU A O 1
ATOM 912 N N . GLU A 1 115 ? 28.424 -3.522 -24.532 1.00 52.84 115 GLU A N 1
ATOM 913 C CA . GLU A 1 115 ? 29.632 -3.094 -23.801 1.00 52.84 115 GLU A CA 1
ATOM 914 C C . GLU A 1 115 ? 29.464 -3.147 -22.283 1.00 52.84 115 GLU A C 1
ATOM 916 O O . GLU A 1 115 ? 30.445 -3.308 -21.553 1.00 52.84 115 GLU A O 1
ATOM 921 N N . SER A 1 116 ? 28.234 -3.027 -21.790 1.00 52.72 116 SER A N 1
ATOM 922 C CA . SER A 1 116 ? 27.967 -3.141 -20.364 1.00 52.72 116 SER A CA 1
ATOM 923 C C . SER A 1 116 ? 27.484 -4.546 -20.040 1.00 52.72 116 SER A C 1
ATOM 925 O O . SER A 1 116 ? 26.591 -5.070 -20.700 1.00 52.72 116 SER A O 1
ATOM 927 N N . ASP A 1 117 ? 27.999 -5.130 -18.957 1.00 60.28 117 ASP A N 1
ATOM 928 C CA . ASP A 1 117 ? 27.376 -6.265 -18.266 1.00 60.28 117 ASP A CA 1
ATOM 929 C C . ASP A 1 117 ? 26.036 -5.805 -17.654 1.00 60.28 117 ASP A C 1
ATOM 931 O O . ASP A 1 117 ? 25.860 -5.757 -16.438 1.00 60.28 117 ASP A O 1
ATOM 935 N N . LEU A 1 118 ? 25.103 -5.338 -18.493 1.00 56.88 118 LEU A N 1
ATOM 936 C CA . LEU A 1 118 ? 23.813 -4.796 -18.086 1.00 56.88 118 LEU A CA 1
ATOM 937 C C . LEU A 1 118 ? 23.040 -5.864 -17.338 1.00 56.88 118 LEU A C 1
ATOM 939 O O . LEU A 1 118 ? 22.460 -5.575 -16.298 1.00 56.88 118 LEU A O 1
ATOM 943 N N . ASP A 1 119 ? 23.075 -7.104 -17.818 1.00 59.56 119 ASP A N 1
ATOM 944 C CA . ASP A 1 119 ? 22.436 -8.210 -17.122 1.00 59.56 119 ASP A CA 1
ATOM 945 C C . ASP A 1 119 ? 23.044 -8.407 -15.719 1.00 59.56 119 ASP A C 1
ATOM 947 O O . ASP A 1 119 ? 22.281 -8.530 -14.761 1.00 59.56 119 ASP A O 1
ATOM 951 N N . GLY A 1 120 ? 24.368 -8.325 -15.534 1.00 61.06 120 GLY A N 1
ATOM 952 C CA . GLY A 1 120 ? 25.003 -8.367 -14.211 1.00 61.06 120 GLY A CA 1
ATOM 953 C C . GLY A 1 120 ? 24.704 -7.146 -13.331 1.00 61.06 120 GLY A C 1
ATOM 954 O O . GLY A 1 120 ? 24.345 -7.292 -12.157 1.00 61.06 120 GLY A O 1
ATOM 955 N N . HIS A 1 121 ? 24.776 -5.933 -13.881 1.00 61.47 121 HIS A N 1
ATOM 956 C CA . HIS A 1 121 ? 24.507 -4.684 -13.164 1.00 61.47 121 HIS A CA 1
ATOM 957 C C . HIS A 1 121 ? 23.037 -4.547 -12.751 1.00 61.47 121 HIS A C 1
ATOM 959 O O . HIS A 1 121 ? 22.754 -4.196 -11.600 1.00 61.47 121 HIS A O 1
ATOM 965 N N . PHE A 1 122 ? 22.096 -4.860 -13.641 1.00 63.25 122 PHE A N 1
ATOM 966 C CA . PHE A 1 122 ? 20.666 -4.836 -13.348 1.00 63.25 122 PHE A CA 1
ATOM 967 C C . PHE A 1 122 ? 20.228 -6.015 -12.494 1.00 63.25 122 PHE A C 1
ATOM 969 O O . PHE A 1 122 ? 19.365 -5.835 -11.639 1.00 63.25 122 PHE A O 1
ATOM 976 N N . SER A 1 123 ? 20.852 -7.187 -12.635 1.00 65.06 123 SER A N 1
ATOM 977 C CA . SER A 1 123 ? 20.656 -8.290 -11.690 1.00 65.06 123 SER A CA 1
ATOM 978 C C . SER A 1 123 ? 21.091 -7.876 -10.283 1.00 65.06 123 SER A C 1
ATOM 980 O O . SER A 1 123 ? 20.333 -8.033 -9.323 1.00 65.06 123 SER A O 1
ATOM 982 N N . LYS A 1 124 ? 22.257 -7.230 -10.143 1.00 65.88 124 LYS A N 1
ATOM 983 C CA . LYS A 1 124 ? 22.734 -6.696 -8.859 1.00 65.88 124 LYS A CA 1
ATOM 984 C C . LYS A 1 124 ? 21.807 -5.613 -8.301 1.00 65.88 124 LYS A C 1
ATOM 986 O O . LYS A 1 124 ? 21.484 -5.653 -7.114 1.00 65.88 124 LYS A O 1
ATOM 991 N N . LEU A 1 125 ? 21.351 -4.678 -9.137 1.00 63.44 125 LEU A N 1
ATOM 992 C CA . LEU A 1 125 ? 20.410 -3.624 -8.744 1.00 63.44 125 LEU A CA 1
ATOM 993 C C . LEU A 1 125 ? 19.049 -4.202 -8.332 1.00 63.44 125 LEU A C 1
ATOM 995 O O . LEU A 1 125 ? 18.530 -3.853 -7.276 1.00 63.44 125 LEU A O 1
ATOM 999 N N . GLY A 1 126 ? 18.507 -5.139 -9.108 1.00 63.62 126 GLY A N 1
ATOM 1000 C CA . GLY A 1 126 ? 17.281 -5.863 -8.784 1.00 63.62 126 GLY A CA 1
ATOM 1001 C C . GLY A 1 126 ? 17.405 -6.638 -7.472 1.00 63.62 126 GLY A C 1
ATOM 1002 O O . GLY A 1 126 ? 16.493 -6.600 -6.648 1.00 63.62 126 GLY A O 1
ATOM 1003 N N . CYS A 1 127 ? 18.560 -7.258 -7.208 1.00 67.56 127 CYS A N 1
ATOM 1004 C CA . CYS A 1 127 ? 18.851 -7.909 -5.929 1.00 67.56 127 CYS A CA 1
ATOM 1005 C C . CYS A 1 127 ? 18.945 -6.917 -4.758 1.00 67.56 127 CYS A C 1
ATOM 1007 O O . CYS A 1 127 ? 18.560 -7.244 -3.636 1.00 67.56 127 CYS A O 1
ATOM 1009 N N . GLU A 1 128 ? 19.490 -5.717 -4.964 1.00 69.12 128 GLU A N 1
ATOM 1010 C CA . GLU A 1 128 ? 19.541 -4.663 -3.940 1.00 69.12 128 GLU A CA 1
ATOM 1011 C C . GLU A 1 128 ? 18.147 -4.105 -3.633 1.00 69.12 128 GLU A C 1
ATOM 1013 O O . GLU A 1 128 ? 17.759 -4.072 -2.463 1.00 69.12 128 GLU A O 1
ATOM 1018 N N . ILE A 1 129 ? 17.367 -3.764 -4.665 1.00 68.19 129 ILE A N 1
ATOM 1019 C CA . ILE A 1 129 ? 15.969 -3.329 -4.531 1.00 68.19 129 ILE A CA 1
ATOM 1020 C C . ILE A 1 129 ? 15.143 -4.427 -3.859 1.00 68.19 129 ILE A C 1
ATOM 1022 O O . ILE A 1 129 ? 14.403 -4.142 -2.925 1.00 68.19 129 ILE A O 1
ATOM 1026 N N . GLY A 1 130 ? 15.310 -5.691 -4.259 1.00 65.44 130 GLY A N 1
ATOM 1027 C CA . GLY A 1 130 ? 14.642 -6.834 -3.636 1.00 65.44 130 GLY A CA 1
ATOM 1028 C C . GLY A 1 130 ? 14.976 -6.985 -2.148 1.00 65.44 130 GLY A C 1
ATOM 1029 O O . GLY A 1 130 ? 14.079 -7.180 -1.329 1.00 65.44 130 GLY A O 1
ATOM 1030 N N . ARG A 1 131 ? 16.250 -6.820 -1.767 1.00 71.81 131 ARG A N 1
ATOM 1031 C CA . ARG A 1 131 ? 16.678 -6.854 -0.357 1.00 71.81 131 ARG A CA 1
ATOM 1032 C C . ARG A 1 131 ? 16.137 -5.681 0.458 1.00 71.81 131 ARG A C 1
ATOM 1034 O O . ARG A 1 131 ? 15.838 -5.859 1.638 1.00 71.81 131 ARG A O 1
ATOM 1041 N N . GLU A 1 132 ? 16.072 -4.480 -0.111 1.00 72.69 132 GLU A N 1
ATOM 1042 C CA . GLU A 1 132 ? 15.460 -3.318 0.551 1.00 72.69 132 GLU A CA 1
ATOM 1043 C C . GLU A 1 132 ? 13.937 -3.463 0.652 1.00 72.69 132 GLU A C 1
ATOM 1045 O O . GLU A 1 132 ? 13.365 -3.158 1.698 1.00 72.69 132 GLU A O 1
ATOM 1050 N N . LEU A 1 133 ? 13.281 -3.992 -0.384 1.00 72.19 133 LEU A N 1
ATOM 1051 C CA . LEU A 1 133 ? 11.856 -4.314 -0.370 1.00 72.19 133 LEU A CA 1
ATOM 1052 C C . LEU A 1 133 ? 11.521 -5.281 0.751 1.00 72.19 133 LEU A C 1
ATOM 1054 O O . LEU A 1 133 ? 10.639 -4.978 1.544 1.00 72.19 133 LEU A O 1
ATOM 1058 N N . GLU A 1 134 ? 12.245 -6.393 0.870 1.00 76.75 134 GLU A N 1
ATOM 1059 C CA . GLU A 1 134 ? 11.962 -7.378 1.915 1.00 76.75 134 GLU A CA 1
ATOM 1060 C C . GLU A 1 134 ? 12.236 -6.809 3.315 1.00 76.75 134 GLU A C 1
ATOM 1062 O O . GLU A 1 134 ? 11.424 -6.967 4.227 1.00 76.75 134 GLU A O 1
ATOM 1067 N N . ARG A 1 135 ? 13.326 -6.045 3.487 1.00 75.62 135 ARG A N 1
ATOM 1068 C CA . ARG A 1 135 ? 13.609 -5.358 4.759 1.00 75.62 135 ARG A CA 1
ATOM 1069 C C . ARG A 1 135 ? 12.505 -4.379 5.146 1.00 75.62 135 ARG A C 1
ATOM 1071 O O . ARG A 1 135 ? 12.105 -4.352 6.309 1.00 75.62 135 ARG A O 1
ATOM 1078 N N . ASN A 1 136 ? 12.014 -3.575 4.205 1.00 73.56 136 ASN A N 1
ATOM 1079 C CA . ASN A 1 136 ? 10.933 -2.632 4.478 1.00 73.56 136 ASN A CA 1
ATOM 1080 C C . ASN A 1 136 ? 9.588 -3.354 4.639 1.00 73.56 136 ASN A C 1
ATOM 1082 O O . ASN A 1 136 ? 8.832 -2.986 5.530 1.00 73.56 136 ASN A O 1
ATOM 1086 N N . ARG A 1 137 ? 9.330 -4.445 3.908 1.00 79.88 137 ARG A N 1
ATOM 1087 C CA . ARG A 1 137 ? 8.145 -5.296 4.093 1.00 79.88 137 ARG A CA 1
ATOM 1088 C C . ARG A 1 137 ? 8.067 -5.834 5.517 1.00 79.88 137 ARG A C 1
ATOM 1090 O O . ARG A 1 137 ? 7.025 -5.719 6.147 1.00 79.88 137 ARG A O 1
ATOM 1097 N N . ILE A 1 138 ? 9.176 -6.341 6.061 1.00 81.94 138 ILE A N 1
ATOM 1098 C CA . ILE A 1 138 ? 9.244 -6.820 7.451 1.00 81.94 138 ILE A CA 1
ATOM 1099 C C . ILE A 1 138 ? 8.934 -5.690 8.443 1.00 81.94 138 ILE A C 1
ATOM 1101 O O . ILE A 1 138 ? 8.244 -5.916 9.438 1.00 81.94 138 ILE A O 1
ATOM 1105 N N . LYS A 1 139 ? 9.424 -4.468 8.197 1.00 82.06 139 LYS A N 1
ATOM 1106 C CA . LYS A 1 139 ? 9.095 -3.312 9.047 1.00 82.06 139 LYS A CA 1
ATOM 1107 C C . LYS A 1 139 ? 7.617 -2.948 8.964 1.00 82.06 139 LYS A C 1
ATOM 1109 O O . LYS A 1 139 ? 7.000 -2.781 10.009 1.00 82.06 139 LYS A O 1
ATOM 1114 N N . VAL A 1 140 ? 7.047 -2.904 7.759 1.00 84.12 140 VAL A N 1
ATOM 1115 C CA . VAL A 1 140 ? 5.618 -2.645 7.537 1.00 84.12 140 VAL A CA 1
ATOM 1116 C C . VAL A 1 140 ? 4.763 -3.731 8.193 1.00 84.12 140 VAL A C 1
ATOM 1118 O O . VAL A 1 140 ? 3.796 -3.399 8.867 1.00 84.12 140 VAL A O 1
ATOM 1121 N N . MET A 1 141 ? 5.152 -5.009 8.108 1.00 82.38 141 MET A N 1
ATOM 1122 C CA . MET A 1 141 ? 4.486 -6.111 8.817 1.00 82.38 141 MET A CA 1
ATOM 1123 C C . MET A 1 141 ? 4.505 -5.915 10.335 1.00 82.38 141 MET A C 1
ATOM 1125 O O . MET A 1 141 ? 3.469 -6.037 10.980 1.00 82.38 141 MET A O 1
ATOM 1129 N N . ARG A 1 142 ? 5.660 -5.570 10.921 1.00 85.12 142 ARG A N 1
ATOM 1130 C CA . ARG A 1 142 ? 5.760 -5.266 12.362 1.00 85.12 142 ARG A CA 1
ATOM 1131 C C . ARG A 1 142 ? 4.938 -4.033 12.743 1.00 85.12 142 ARG A C 1
ATOM 1133 O O . ARG A 1 142 ? 4.342 -4.007 13.815 1.00 85.12 142 ARG A O 1
ATOM 1140 N N . GLY A 1 143 ? 4.910 -3.027 11.870 1.00 85.75 143 GLY A N 1
ATOM 1141 C CA . GLY A 1 143 ? 4.062 -1.849 12.004 1.00 85.75 143 GLY A CA 1
ATOM 1142 C C . GLY A 1 143 ? 2.588 -2.234 12.042 1.00 85.75 143 GLY A C 1
ATOM 1143 O O . GLY A 1 143 ? 1.900 -1.891 12.992 1.00 85.75 143 GLY A O 1
ATOM 1144 N N . LEU A 1 144 ? 2.133 -3.043 11.085 1.00 86.25 144 LEU A N 1
ATOM 1145 C CA . LEU A 1 144 ? 0.768 -3.557 11.036 1.00 86.25 144 LEU A CA 1
ATOM 1146 C C . LEU A 1 144 ? 0.417 -4.390 12.279 1.00 86.25 144 LEU A C 1
ATOM 1148 O O . LEU A 1 144 ? -0.642 -4.185 12.862 1.00 86.25 144 LEU A O 1
ATOM 1152 N N . GLU A 1 145 ? 1.304 -5.278 12.741 1.00 87.25 145 GLU A N 1
ATOM 1153 C CA . GLU A 1 145 ? 1.109 -6.030 13.992 1.00 87.25 145 GLU A CA 1
ATOM 1154 C C . GLU A 1 145 ? 0.929 -5.108 15.208 1.00 87.25 145 GLU A C 1
ATOM 1156 O O . GLU A 1 145 ? 0.097 -5.395 16.075 1.00 87.25 145 GLU A O 1
ATOM 1161 N N . LYS A 1 146 ? 1.712 -4.022 15.282 1.00 88.81 146 LYS A N 1
ATOM 1162 C CA . LYS A 1 146 ? 1.594 -3.001 16.331 1.00 88.81 146 LYS A CA 1
ATOM 1163 C C . LYS A 1 146 ? 0.261 -2.264 16.205 1.00 88.81 146 LYS A C 1
ATOM 1165 O O . LYS A 1 146 ? -0.495 -2.248 17.164 1.00 88.81 146 LYS A O 1
ATOM 1170 N N . THR A 1 147 ? -0.067 -1.767 15.015 1.00 88.19 147 THR A N 1
ATOM 1171 C CA . THR A 1 147 ? -1.326 -1.075 14.706 1.00 88.19 147 THR A CA 1
ATOM 1172 C C . THR A 1 147 ? -2.558 -1.919 15.052 1.00 88.19 147 THR A C 1
ATOM 1174 O O . THR A 1 147 ? -3.504 -1.405 15.638 1.00 88.19 147 THR A O 1
ATOM 1177 N N . LEU A 1 148 ? -2.536 -3.224 14.765 1.00 87.69 148 LEU A N 1
ATOM 1178 C CA . LEU A 1 148 ? -3.591 -4.165 15.163 1.00 87.69 148 LEU A CA 1
ATOM 1179 C C . LEU A 1 148 ? -3.681 -4.333 16.688 1.00 87.69 148 LEU A C 1
ATOM 1181 O O . LEU A 1 148 ? -4.770 -4.503 17.228 1.00 87.69 148 LEU A O 1
ATOM 1185 N N . GLY A 1 149 ? -2.544 -4.312 17.388 1.00 87.38 149 GLY A N 1
ATOM 1186 C CA . GLY A 1 149 ? -2.492 -4.351 18.850 1.00 87.38 149 GLY A CA 1
ATOM 1187 C C . GLY A 1 149 ? -3.040 -3.080 19.498 1.00 87.38 149 GLY A C 1
ATOM 1188 O O . GLY A 1 149 ? -3.848 -3.178 20.418 1.00 87.38 149 GLY A O 1
ATOM 1189 N N . ASP A 1 150 ? -2.642 -1.916 18.986 1.00 89.06 150 ASP A N 1
ATOM 1190 C CA . ASP A 1 150 ? -3.110 -0.608 19.449 1.00 89.06 150 ASP A CA 1
ATOM 1191 C C . ASP A 1 150 ? -4.626 -0.477 19.224 1.00 89.06 150 ASP A C 1
ATOM 1193 O O . ASP A 1 150 ? -5.355 -0.042 20.113 1.00 89.06 150 ASP A O 1
ATOM 1197 N N . ALA A 1 151 ? -5.126 -0.953 18.079 1.00 87.25 151 ALA A N 1
ATOM 1198 C CA . ALA A 1 151 ? -6.554 -0.968 17.791 1.00 87.25 151 ALA A CA 1
ATOM 1199 C C . ALA A 1 151 ? -7.342 -1.959 18.676 1.00 87.25 151 ALA A C 1
ATOM 1201 O O . ALA A 1 151 ? -8.445 -1.638 19.111 1.00 87.25 151 ALA A O 1
ATOM 1202 N N . ASP A 1 152 ? -6.788 -3.138 19.002 1.00 88.31 152 ASP A N 1
ATOM 1203 C CA . ASP A 1 152 ? -7.409 -4.078 19.958 1.00 88.31 152 ASP A CA 1
ATOM 1204 C C . ASP A 1 152 ? -7.548 -3.453 21.357 1.00 88.31 152 ASP A C 1
ATOM 1206 O O . ASP A 1 152 ? -8.589 -3.615 21.995 1.00 88.31 152 ASP A O 1
ATOM 1210 N N . GLN A 1 153 ? -6.530 -2.709 21.809 1.00 88.19 153 GLN A N 1
ATOM 1211 C CA . GLN A 1 153 ? -6.561 -1.976 23.080 1.00 88.19 153 GLN A CA 1
ATOM 1212 C C . GLN A 1 153 ? -7.551 -0.810 23.050 1.00 88.19 153 GLN A C 1
ATOM 1214 O O . GLN A 1 153 ? -8.291 -0.614 24.011 1.00 88.19 153 GLN A O 1
ATOM 1219 N N . TRP A 1 154 ? -7.592 -0.070 21.942 1.00 89.94 154 TRP A N 1
ATOM 1220 C CA . TRP A 1 154 ? -8.542 1.019 21.731 1.00 89.94 154 TRP A CA 1
ATOM 1221 C C . TRP A 1 154 ? -9.994 0.528 21.818 1.00 89.94 154 TRP A C 1
ATOM 1223 O O . TRP A 1 154 ? -10.781 1.101 22.568 1.00 89.94 154 TRP A O 1
ATOM 1233 N N . VAL A 1 155 ? -10.334 -0.595 21.166 1.00 86.94 155 VAL A N 1
ATOM 1234 C CA . VAL A 1 155 ? -11.671 -1.207 21.295 1.00 86.94 155 VAL A CA 1
ATOM 1235 C C . VAL A 1 155 ? -11.964 -1.648 22.736 1.00 86.94 155 VAL A C 1
ATOM 1237 O O . VAL A 1 155 ? -13.091 -1.499 23.207 1.00 86.94 155 VAL A O 1
ATOM 1240 N N . GLU A 1 156 ? -10.980 -2.206 23.451 1.00 85.06 156 GLU A N 1
ATOM 1241 C CA . GLU A 1 156 ? -11.181 -2.648 24.839 1.00 85.06 156 GLU A CA 1
ATOM 1242 C C . GLU A 1 156 ? -11.469 -1.478 25.792 1.00 85.06 156 GLU A C 1
ATOM 1244 O O . GLU A 1 156 ? -12.278 -1.643 26.703 1.00 85.06 156 GLU A O 1
ATOM 1249 N N . GLY A 1 157 ? -10.895 -0.294 25.544 1.00 84.31 157 GLY A N 1
ATOM 1250 C CA . GLY A 1 157 ? -11.160 0.916 26.333 1.00 84.31 157 GLY A CA 1
ATOM 1251 C C . GLY A 1 157 ? -12.645 1.292 26.369 1.00 84.31 157 GLY A C 1
ATOM 1252 O O . GLY A 1 157 ? -13.207 1.519 27.441 1.00 84.31 157 GLY A O 1
ATOM 1253 N N . TYR A 1 158 ? -13.324 1.222 25.222 1.00 81.75 158 TYR A N 1
ATOM 1254 C CA . TYR A 1 158 ? -14.768 1.463 25.151 1.00 81.75 158 TYR A CA 1
ATOM 1255 C C . TYR A 1 158 ? -15.591 0.375 25.841 1.00 81.75 158 TYR A C 1
ATOM 1257 O O . TYR A 1 158 ? -16.688 0.631 26.330 1.00 81.75 158 TYR A O 1
ATOM 1265 N N . ARG A 1 159 ? -15.088 -0.859 25.926 1.00 72.44 159 ARG A N 1
ATOM 1266 C CA . ARG A 1 159 ? -15.788 -1.946 26.626 1.00 72.44 159 ARG A CA 1
ATOM 1267 C C . ARG A 1 159 ? -15.798 -1.755 28.142 1.00 72.44 159 ARG A C 1
ATOM 1269 O O . ARG A 1 159 ? -16.752 -2.187 28.785 1.00 72.44 159 ARG A O 1
ATOM 1276 N N . SER A 1 160 ? -14.757 -1.143 28.702 1.00 69.38 160 SER A N 1
ATOM 1277 C CA . SER A 1 160 ? -14.668 -0.869 30.139 1.00 69.38 160 SER A CA 1
ATOM 1278 C C . SER A 1 160 ? -15.452 0.365 30.586 1.00 69.38 160 SER A C 1
ATOM 1280 O O . SER A 1 160 ? -15.914 0.384 31.724 1.00 69.38 160 SER A O 1
ATOM 1282 N N . GLU A 1 161 ? -15.594 1.375 29.725 1.00 73.56 161 GLU A N 1
ATOM 1283 C CA . GLU A 1 161 ? -16.120 2.695 30.114 1.00 73.56 161 GLU A CA 1
ATOM 1284 C C . GLU A 1 161 ? -17.610 2.892 29.785 1.00 73.56 161 GLU A C 1
ATOM 1286 O O . GLU A 1 161 ? -18.282 3.671 30.458 1.00 73.56 161 GLU A O 1
ATOM 1291 N N . GLY A 1 162 ? -18.162 2.137 28.829 1.00 74.12 162 GLY A N 1
ATOM 1292 C CA . GLY A 1 162 ? -19.470 2.455 28.247 1.00 74.12 162 GLY A CA 1
ATOM 1293 C C . GLY A 1 162 ? -19.313 3.181 26.905 1.00 74.12 162 GLY A C 1
ATOM 1294 O O . GLY A 1 162 ? -18.223 3.634 26.575 1.00 74.12 162 GLY A O 1
ATOM 1295 N N . LEU A 1 163 ? -20.387 3.234 26.114 1.00 82.38 163 LEU A N 1
ATOM 1296 C CA . LEU A 1 163 ? -20.474 4.059 24.907 1.00 82.38 163 LEU A CA 1
ATOM 1297 C C . LEU A 1 163 ? -21.651 5.005 25.078 1.00 82.38 163 LEU A C 1
ATOM 1299 O O . LEU A 1 163 ? -22.792 4.547 25.222 1.00 82.38 163 LEU A O 1
ATOM 1303 N N . ASP A 1 164 ? -21.381 6.300 25.032 1.00 82.81 164 ASP A N 1
ATOM 1304 C CA . ASP A 1 164 ? -22.406 7.321 24.880 1.00 82.81 164 ASP A CA 1
ATOM 1305 C C . ASP A 1 164 ? -22.547 7.781 23.413 1.00 82.81 164 ASP A C 1
ATOM 1307 O O . ASP A 1 164 ? -22.014 7.177 22.481 1.00 82.81 164 ASP A O 1
ATOM 1311 N N . SER A 1 165 ? -23.373 8.803 23.175 1.00 78.06 165 SER A N 1
ATOM 1312 C CA . SER A 1 165 ? -23.630 9.300 21.814 1.00 78.06 165 SER A CA 1
ATOM 1313 C C . SER A 1 165 ? -22.473 10.126 21.239 1.00 78.06 165 SER A C 1
ATOM 1315 O O . SER A 1 165 ? -22.326 10.174 20.017 1.00 78.06 165 SER A O 1
ATOM 1317 N N . GLU A 1 166 ? -21.659 10.763 22.084 1.00 84.56 166 GLU A N 1
ATOM 1318 C CA . GLU A 1 166 ? -20.457 11.481 21.647 1.00 84.56 166 GLU A CA 1
ATOM 1319 C C . GLU A 1 166 ? -19.362 10.479 21.259 1.00 84.56 166 GLU A C 1
ATOM 1321 O O . GLU A 1 166 ? -18.722 10.645 20.217 1.00 84.56 166 GLU A O 1
ATOM 1326 N N . ASP A 1 167 ? -19.238 9.378 22.004 1.00 84.88 167 ASP A N 1
ATOM 1327 C CA . ASP A 1 167 ? -18.326 8.274 21.692 1.00 84.88 167 ASP A CA 1
ATOM 1328 C C . ASP A 1 167 ? -18.606 7.660 20.324 1.00 84.88 167 ASP A C 1
ATOM 1330 O O . ASP A 1 167 ? -17.686 7.415 19.544 1.00 84.88 167 ASP A O 1
ATOM 1334 N N . VAL A 1 168 ? -19.886 7.444 20.006 1.00 83.94 168 VAL A N 1
ATOM 1335 C CA . VAL A 1 168 ? -20.322 6.894 18.715 1.00 83.94 168 VAL A CA 1
ATOM 1336 C C . VAL A 1 168 ? -19.828 7.755 17.552 1.00 83.94 168 VAL A C 1
ATOM 1338 O O . VAL A 1 168 ? -19.335 7.222 16.557 1.00 83.94 168 VAL A O 1
ATOM 1341 N N . LEU A 1 169 ? -19.929 9.082 17.667 1.00 86.31 169 LEU A N 1
ATOM 1342 C CA . LEU A 1 169 ? -19.452 10.005 16.635 1.00 86.31 169 LEU A CA 1
ATOM 1343 C C . LEU A 1 169 ? -17.921 10.025 16.566 1.00 86.31 169 LEU A C 1
ATOM 1345 O O . LEU A 1 169 ? -17.360 9.899 15.477 1.00 86.31 169 LEU A O 1
ATOM 1349 N N . ALA A 1 170 ? -17.249 10.100 17.717 1.00 88.12 170 ALA A N 1
ATOM 1350 C CA . ALA A 1 170 ? -15.790 10.115 17.795 1.00 88.12 170 ALA A CA 1
ATOM 1351 C C . ALA A 1 170 ? -15.155 8.827 17.238 1.00 88.12 170 ALA A C 1
ATOM 1353 O O . ALA A 1 170 ? -14.092 8.872 16.617 1.00 88.12 170 ALA A O 1
ATOM 1354 N N . ILE A 1 171 ? -15.803 7.676 17.435 1.00 89.06 171 ILE A N 1
ATOM 1355 C CA . ILE A 1 171 ? -15.388 6.384 16.875 1.00 89.06 171 ILE A CA 1
ATOM 1356 C C . ILE A 1 171 ? -15.469 6.397 15.353 1.00 89.06 171 ILE A C 1
ATOM 1358 O O . ILE A 1 171 ? -14.528 5.953 14.692 1.00 89.06 171 ILE A O 1
ATOM 1362 N N . LYS A 1 172 ? -16.572 6.906 14.790 1.00 90.06 172 LYS A N 1
ATOM 1363 C CA . LYS A 1 172 ? -16.745 6.987 13.335 1.00 90.06 172 LYS A CA 1
ATOM 1364 C C . LYS A 1 172 ? -15.684 7.884 12.708 1.00 90.06 172 LYS A C 1
ATOM 1366 O O . LYS A 1 172 ? -15.009 7.442 11.785 1.00 90.06 172 LYS A O 1
ATOM 1371 N N . GLU A 1 173 ? -15.469 9.076 13.259 1.00 91.06 173 GLU A N 1
ATOM 1372 C CA . GLU A 1 173 ? -14.466 10.021 12.752 1.00 91.06 173 GLU A CA 1
ATOM 1373 C C . GLU A 1 173 ? -13.045 9.430 12.789 1.00 91.06 173 GLU A C 1
ATOM 1375 O O . GLU A 1 173 ? -12.294 9.496 11.810 1.00 91.06 173 GLU A O 1
ATOM 1380 N N . GLN A 1 174 ? -12.680 8.778 13.898 1.00 91.31 174 GLN A N 1
ATOM 1381 C CA . GLN A 1 174 ? -11.383 8.112 14.021 1.00 91.31 174 GLN A CA 1
ATOM 1382 C C . GLN A 1 174 ? -11.228 6.968 13.014 1.00 91.31 174 GLN A C 1
ATOM 1384 O O . GLN A 1 174 ? -10.178 6.859 12.377 1.00 91.31 174 GLN A O 1
ATOM 1389 N N . LEU A 1 175 ? -12.258 6.136 12.830 1.00 90.25 175 LEU A N 1
ATOM 1390 C CA . LEU A 1 175 ? -12.223 5.038 11.863 1.00 90.25 175 LEU A CA 1
ATOM 1391 C C . LEU A 1 175 ? -12.150 5.543 10.421 1.00 90.25 175 LEU A C 1
ATOM 1393 O O . LEU A 1 175 ? -11.353 5.010 9.655 1.00 90.25 175 LEU A O 1
ATOM 1397 N N . GLU A 1 176 ? -12.896 6.581 10.049 1.00 91.12 176 GLU A N 1
ATOM 1398 C CA . GLU A 1 176 ? -12.842 7.165 8.700 1.00 91.12 176 GLU A CA 1
ATOM 1399 C C . GLU A 1 176 ? -11.440 7.678 8.344 1.00 91.12 176 GLU A C 1
ATOM 1401 O O . GLU A 1 176 ? -10.969 7.489 7.221 1.00 91.12 176 GLU A O 1
ATOM 1406 N N . SER A 1 177 ? -10.739 8.276 9.309 1.00 90.31 177 SER A N 1
ATOM 1407 C CA . SER A 1 177 ? -9.372 8.778 9.122 1.00 90.31 177 SER A CA 1
ATOM 1408 C C . SER A 1 177 ? -8.316 7.664 9.138 1.00 90.31 177 SER A C 1
ATOM 1410 O O . SER A 1 177 ? -7.373 7.651 8.338 1.00 90.31 177 SER A O 1
ATOM 1412 N N . TRP A 1 178 ? -8.453 6.707 10.055 1.00 92.06 178 TRP A N 1
ATOM 1413 C CA . TRP A 1 178 ? -7.458 5.664 10.288 1.00 92.06 178 TRP A CA 1
ATOM 1414 C C . TRP A 1 178 ? -7.559 4.503 9.292 1.00 92.06 178 TRP A C 1
ATOM 1416 O O . TRP A 1 178 ? -6.537 3.969 8.847 1.00 92.06 178 TRP A O 1
ATOM 1426 N N . TYR A 1 179 ? -8.776 4.117 8.905 1.00 91.56 179 TYR A N 1
ATOM 1427 C CA . TYR A 1 179 ? -9.019 2.897 8.143 1.00 91.56 179 TYR A CA 1
ATOM 1428 C C . TYR A 1 179 ? -8.367 2.867 6.753 1.00 91.56 179 TYR A C 1
ATOM 1430 O O . TYR A 1 179 ? -7.733 1.859 6.425 1.00 91.56 179 TYR A O 1
ATOM 1438 N N . PRO A 1 180 ? -8.382 3.954 5.957 1.00 90.75 180 PRO A N 1
ATOM 1439 C CA . PRO A 1 180 ? -7.681 3.974 4.672 1.00 90.75 180 PRO A CA 1
ATOM 1440 C C . PRO A 1 180 ? -6.173 3.711 4.813 1.00 90.75 180 PRO A C 1
ATOM 1442 O O . PRO A 1 180 ? -5.557 3.046 3.976 1.00 90.75 180 PRO A O 1
ATOM 1445 N N . LYS A 1 181 ? -5.557 4.189 5.903 1.00 89.19 181 LYS A N 1
ATOM 1446 C CA . LYS A 1 181 ? -4.135 3.947 6.195 1.00 89.19 181 LYS A CA 1
ATOM 1447 C C . LYS A 1 181 ? -3.891 2.484 6.558 1.00 89.19 181 LYS A C 1
ATOM 1449 O O . LYS A 1 181 ? -2.946 1.875 6.058 1.00 89.19 181 LYS A O 1
ATOM 1454 N N . PHE A 1 182 ? -4.772 1.905 7.371 1.00 89.81 182 PHE A N 1
ATOM 1455 C CA . PHE A 1 182 ? -4.748 0.484 7.707 1.00 89.81 182 PHE A CA 1
ATOM 1456 C C . PHE A 1 182 ? -4.894 -0.419 6.469 1.00 89.81 182 PHE A C 1
ATOM 1458 O O . PHE A 1 182 ? -4.131 -1.376 6.310 1.00 89.81 182 PHE A O 1
ATOM 1465 N N . GLN A 1 183 ? -5.806 -0.096 5.548 1.00 90.75 183 GLN A N 1
ATOM 1466 C CA . GLN A 1 183 ? -5.966 -0.834 4.290 1.00 9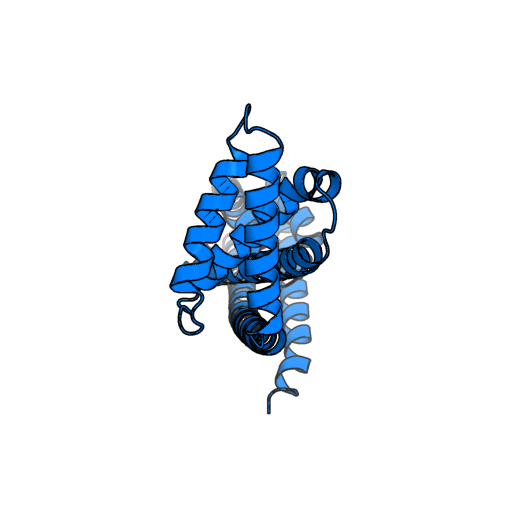0.75 183 GLN A CA 1
ATOM 1467 C C . GLN A 1 183 ? -4.685 -0.808 3.446 1.00 90.75 183 GLN A C 1
ATOM 1469 O O . GLN A 1 183 ? -4.278 -1.839 2.905 1.00 90.75 183 GLN A O 1
ATOM 1474 N N . ASN A 1 184 ? -4.003 0.341 3.376 1.00 87.19 184 ASN A N 1
ATOM 1475 C CA . ASN A 1 184 ? -2.729 0.451 2.664 1.00 87.19 184 ASN A CA 1
ATOM 1476 C C . ASN A 1 184 ? -1.632 -0.420 3.293 1.00 87.19 184 ASN A C 1
ATOM 1478 O O . ASN A 1 184 ? -0.866 -1.048 2.559 1.00 87.19 184 ASN A O 1
ATOM 1482 N N . LEU A 1 185 ? -1.581 -0.515 4.626 1.00 87.00 185 LEU A N 1
ATOM 1483 C CA . LEU A 1 185 ? -0.671 -1.437 5.312 1.00 87.00 185 LEU A CA 1
ATOM 1484 C C . LEU A 1 185 ? -0.981 -2.897 4.975 1.00 87.00 185 LEU A C 1
ATOM 1486 O O . LEU A 1 185 ? -0.065 -3.646 4.641 1.00 87.00 185 LEU A O 1
ATOM 1490 N N . CYS A 1 186 ? -2.257 -3.293 5.018 1.00 86.75 186 CYS A N 1
ATOM 1491 C CA . CYS A 1 186 ? -2.674 -4.652 4.667 1.00 86.75 186 CYS A CA 1
ATOM 1492 C C . CYS A 1 186 ? -2.276 -4.998 3.229 1.00 86.75 186 CYS A C 1
ATOM 1494 O O . CYS A 1 186 ? -1.645 -6.027 2.987 1.00 86.75 186 CYS A O 1
ATOM 1496 N N . LYS A 1 187 ? -2.548 -4.089 2.285 1.00 87.12 187 LYS A N 1
ATOM 1497 C CA . LYS A 1 187 ? -2.181 -4.248 0.875 1.00 87.12 187 LYS A CA 1
ATOM 1498 C C . LYS A 1 187 ? -0.671 -4.400 0.680 1.00 87.12 187 LYS A C 1
ATOM 1500 O O . LYS A 1 187 ? -0.252 -5.264 -0.085 1.00 87.12 187 LYS A O 1
ATOM 1505 N N . ALA A 1 188 ? 0.141 -3.604 1.378 1.00 81.19 188 ALA A N 1
ATOM 1506 C CA . ALA A 1 188 ? 1.600 -3.646 1.266 1.00 81.19 188 ALA A CA 1
ATOM 1507 C C . ALA A 1 188 ? 2.203 -4.999 1.684 1.00 81.19 188 ALA A C 1
ATOM 1509 O O . ALA A 1 188 ? 3.229 -5.413 1.148 1.00 81.19 188 ALA A O 1
ATOM 1510 N N . VAL A 1 189 ? 1.559 -5.705 2.615 1.00 81.94 189 VAL A N 1
ATOM 1511 C CA . VAL A 1 189 ? 2.031 -7.010 3.106 1.00 81.94 189 VAL A CA 1
ATOM 1512 C C . VAL A 1 189 ? 1.257 -8.193 2.524 1.00 81.94 189 VAL A C 1
ATOM 1514 O O . VAL A 1 189 ? 1.528 -9.333 2.892 1.00 81.94 189 VAL A O 1
ATOM 1517 N N . GLY A 1 190 ? 0.303 -7.939 1.623 1.00 81.94 190 GLY A N 1
ATOM 1518 C CA . GLY A 1 190 ? -0.554 -8.970 1.035 1.00 81.94 190 GLY A CA 1
ATOM 1519 C C . GLY A 1 190 ? -1.585 -9.562 2.002 1.00 81.94 190 GLY A C 1
ATOM 1520 O O . GLY A 1 190 ? -2.116 -10.637 1.733 1.00 81.94 190 GLY A O 1
ATOM 1521 N N . ALA A 1 191 ? -1.880 -8.887 3.115 1.00 83.25 191 ALA A N 1
ATOM 1522 C CA . ALA A 1 191 ? -2.961 -9.276 4.012 1.00 83.25 191 ALA A CA 1
ATOM 1523 C C . ALA A 1 191 ? -4.312 -8.845 3.423 1.00 83.25 191 ALA A C 1
ATOM 1525 O O . ALA A 1 191 ? -4.439 -7.753 2.866 1.00 83.25 191 ALA A O 1
ATOM 1526 N N . SER A 1 192 ? -5.331 -9.695 3.554 1.00 82.50 192 SER A N 1
ATOM 1527 C CA . SER A 1 192 ? -6.684 -9.404 3.074 1.00 82.50 192 SER A CA 1
ATOM 1528 C C . SER A 1 192 ? -7.530 -8.780 4.191 1.00 82.50 192 SER A C 1
ATOM 1530 O O . SER A 1 192 ? -7.828 -9.475 5.162 1.00 82.50 192 SER A O 1
ATOM 1532 N N . PRO A 1 193 ? -7.958 -7.506 4.075 1.00 82.00 193 PRO A N 1
ATOM 1533 C CA . PRO A 1 193 ? -8.802 -6.870 5.080 1.00 82.00 193 PRO A CA 1
ATOM 1534 C C . PRO A 1 193 ? -10.304 -7.091 4.839 1.00 82.00 193 PRO A C 1
ATOM 1536 O O . PRO A 1 193 ? -11.095 -6.444 5.505 1.00 82.00 193 PRO A O 1
ATOM 1539 N N . ILE A 1 194 ? -10.736 -7.993 3.942 1.00 79.38 194 ILE A N 1
ATOM 1540 C CA . ILE A 1 194 ? -12.148 -8.106 3.491 1.00 79.38 194 ILE A CA 1
ATOM 1541 C C . ILE A 1 194 ? -13.150 -8.179 4.653 1.00 79.38 194 ILE A C 1
ATOM 1543 O O . ILE A 1 194 ? -14.205 -7.543 4.635 1.00 79.38 194 ILE A O 1
ATOM 1547 N N . TYR A 1 195 ? -12.843 -8.970 5.679 1.00 77.00 195 TYR A N 1
ATOM 1548 C CA . TYR A 1 195 ? -13.731 -9.102 6.832 1.00 77.00 195 TYR A CA 1
ATOM 1549 C C . TYR A 1 195 ? -13.674 -7.889 7.764 1.00 77.00 195 TYR A C 1
ATOM 1551 O O . TYR A 1 195 ? -14.668 -7.569 8.414 1.00 77.00 195 TYR A O 1
ATOM 1559 N N . THR A 1 196 ? -12.540 -7.193 7.800 1.00 83.31 196 THR A N 1
ATOM 1560 C CA . THR A 1 196 ? -12.402 -5.903 8.472 1.00 83.31 196 THR A CA 1
ATOM 1561 C C . THR A 1 196 ? -13.161 -4.805 7.726 1.00 83.31 196 THR A C 1
ATOM 1563 O O . THR A 1 196 ? -13.839 -4.027 8.386 1.00 83.31 196 THR A O 1
ATOM 1566 N N . ASP A 1 197 ? -13.140 -4.794 6.387 1.00 87.31 197 ASP A N 1
ATOM 1567 C CA . ASP A 1 197 ? -13.858 -3.818 5.549 1.00 87.31 197 ASP A CA 1
ATOM 1568 C C . ASP A 1 197 ? -15.341 -3.841 5.899 1.00 87.31 197 ASP A C 1
ATOM 1570 O O . ASP A 1 197 ? -15.945 -2.821 6.224 1.00 87.31 197 ASP A O 1
ATOM 1574 N N . ARG A 1 198 ? -15.901 -5.052 5.944 1.00 86.62 198 ARG A N 1
ATOM 1575 C CA . ARG A 1 198 ? -17.297 -5.261 6.310 1.00 86.62 198 ARG A CA 1
ATOM 1576 C C . ARG A 1 198 ? -17.604 -4.787 7.730 1.00 86.62 198 ARG A C 1
ATOM 1578 O O . ARG A 1 198 ? -18.636 -4.159 7.938 1.00 86.62 198 ARG A O 1
ATOM 1585 N N . ALA A 1 199 ? -16.733 -5.083 8.693 1.00 85.94 199 ALA A N 1
ATOM 1586 C CA . ALA A 1 199 ? -16.943 -4.671 10.077 1.00 85.94 199 ALA A CA 1
ATOM 1587 C C . ALA A 1 199 ? -16.893 -3.140 10.227 1.00 85.94 199 ALA A C 1
ATOM 1589 O O . ALA A 1 199 ? -17.738 -2.572 10.912 1.00 85.94 199 ALA A O 1
ATOM 1590 N N . VAL A 1 200 ? -15.966 -2.457 9.546 1.00 88.88 200 VAL A N 1
ATOM 1591 C CA . VAL A 1 200 ? -15.9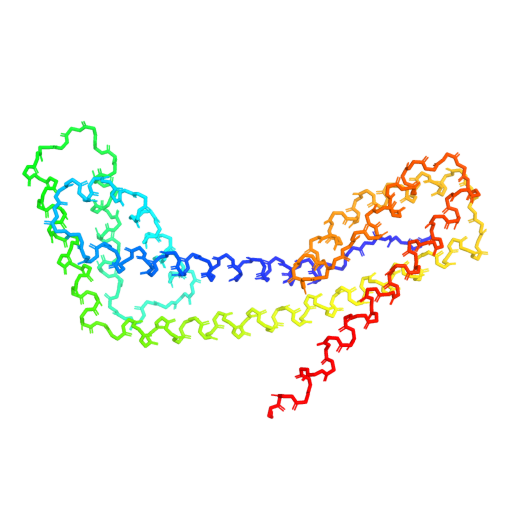00 -0.986 9.544 1.00 88.88 200 VAL A CA 1
ATOM 1592 C C . VAL A 1 200 ? -17.138 -0.383 8.900 1.00 88.88 200 VAL A C 1
ATOM 1594 O O . VAL A 1 200 ? -17.755 0.491 9.502 1.00 88.88 200 VAL A O 1
ATOM 1597 N N . ASP A 1 201 ? -17.571 -0.894 7.747 1.00 89.81 201 ASP A N 1
ATOM 1598 C CA . ASP A 1 201 ? -18.807 -0.441 7.102 1.00 89.81 201 ASP A CA 1
ATOM 1599 C C . ASP A 1 201 ? -20.023 -0.557 8.034 1.00 89.81 201 ASP A C 1
ATOM 1601 O O . ASP A 1 201 ? -20.888 0.321 8.055 1.00 89.81 201 ASP A O 1
ATOM 1605 N N . GLN A 1 202 ? -20.099 -1.632 8.823 1.00 89.81 202 GLN A N 1
ATOM 1606 C CA . GLN A 1 202 ? -21.170 -1.824 9.801 1.00 89.81 202 GLN A CA 1
ATOM 1607 C C . GLN A 1 202 ? -21.062 -0.847 10.981 1.00 89.81 202 GLN A C 1
ATOM 1609 O O . GLN A 1 202 ? -22.082 -0.297 11.401 1.00 89.81 202 GLN A O 1
ATOM 1614 N N . ILE A 1 203 ? -19.851 -0.568 11.478 1.00 88.62 203 ILE A N 1
ATOM 1615 C CA . ILE A 1 203 ? -19.625 0.436 12.532 1.00 88.62 203 ILE A CA 1
ATOM 1616 C C . ILE A 1 203 ? -20.044 1.829 12.043 1.00 88.62 203 ILE A C 1
ATOM 1618 O O . ILE A 1 203 ? -20.786 2.531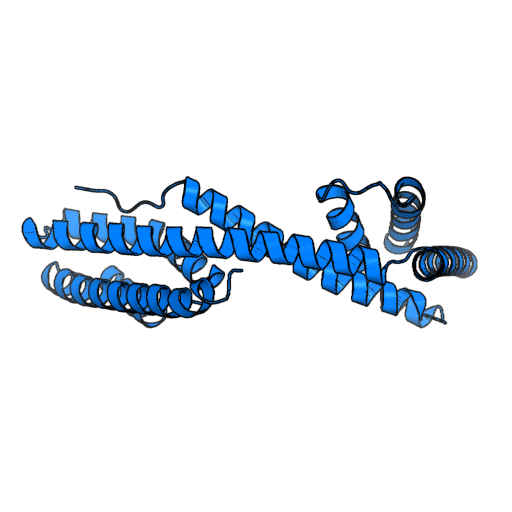 12.733 1.00 88.62 203 ILE A O 1
ATOM 1622 N N . LEU A 1 204 ? -19.642 2.219 10.831 1.00 90.06 204 LEU A N 1
ATOM 1623 C CA . LEU A 1 204 ? -19.966 3.533 10.262 1.00 90.06 204 LEU A CA 1
ATOM 1624 C C . LEU A 1 204 ? -21.478 3.727 10.060 1.00 90.06 204 LEU A C 1
ATOM 1626 O O . LEU A 1 204 ? -21.994 4.833 10.234 1.00 90.06 204 LEU A O 1
ATOM 1630 N N . ARG A 1 205 ? -22.212 2.644 9.781 1.00 89.69 205 ARG A N 1
ATOM 1631 C CA . ARG A 1 205 ? -23.679 2.638 9.632 1.00 89.69 205 ARG A CA 1
ATOM 1632 C C . ARG A 1 205 ? -24.449 2.415 10.935 1.00 89.69 205 ARG A C 1
ATOM 1634 O O . ARG A 1 205 ? -25.672 2.393 10.904 1.00 89.69 205 ARG A O 1
ATOM 1641 N N . SER A 1 206 ? -23.769 2.205 12.060 1.00 87.31 206 SER A N 1
ATOM 1642 C CA . SER A 1 206 ? -24.441 1.962 13.338 1.00 87.31 206 SER A CA 1
ATOM 1643 C C . SER A 1 206 ? -25.045 3.257 13.884 1.00 87.31 206 SER A C 1
ATOM 1645 O O . SER A 1 206 ? -24.331 4.247 14.042 1.00 87.31 206 SER A O 1
ATOM 1647 N N . ASP A 1 207 ? -26.337 3.236 14.210 1.00 82.81 207 ASP A N 1
ATOM 1648 C CA . ASP A 1 207 ? -27.071 4.391 14.760 1.00 82.81 207 ASP A CA 1
ATOM 1649 C C . ASP A 1 207 ? -27.276 4.302 16.280 1.00 82.81 207 ASP A C 1
ATOM 1651 O O . ASP A 1 207 ? -27.816 5.214 16.903 1.00 82.81 207 ASP A O 1
ATOM 1655 N N . SER A 1 208 ? -26.850 3.196 16.895 1.00 81.69 208 SER A N 1
ATOM 1656 C CA . SER A 1 208 ? -26.984 2.958 18.328 1.00 81.69 208 SER A CA 1
ATOM 1657 C C . SER A 1 208 ? -25.676 2.462 18.940 1.00 81.69 208 SER A C 1
ATOM 1659 O O . SER A 1 208 ? -24.912 1.726 18.310 1.00 81.69 208 SER A O 1
ATOM 1661 N N . ALA A 1 209 ? -25.445 2.812 20.208 1.00 81.31 209 ALA A N 1
ATOM 1662 C CA . ALA A 1 209 ? -24.308 2.311 20.979 1.00 81.31 209 ALA A CA 1
ATOM 1663 C C . ALA A 1 209 ? -24.315 0.772 21.091 1.00 81.31 209 ALA A C 1
ATOM 1665 O O . ALA A 1 209 ? -23.264 0.136 21.067 1.00 81.31 209 ALA A O 1
ATOM 1666 N N . GLY A 1 210 ? -25.500 0.154 21.167 1.00 81.75 210 GLY A N 1
ATOM 1667 C CA . GLY A 1 210 ? -25.646 -1.302 21.253 1.00 81.75 210 GLY A CA 1
ATOM 1668 C C . GLY A 1 210 ? -25.213 -2.031 19.979 1.00 81.75 210 GLY A C 1
ATOM 1669 O O . GLY A 1 210 ? -24.515 -3.046 20.059 1.00 81.75 210 GLY A O 1
ATOM 1670 N N . ASP A 1 211 ? -25.583 -1.506 18.809 1.00 83.50 211 ASP A N 1
ATOM 1671 C CA . ASP A 1 211 ? -25.125 -2.048 17.527 1.00 83.50 211 ASP A CA 1
ATOM 1672 C C . ASP A 1 211 ? -23.630 -1.789 17.339 1.00 83.50 211 ASP A C 1
ATOM 1674 O O . ASP A 1 211 ? -22.886 -2.716 17.019 1.00 83.50 211 ASP A O 1
ATOM 1678 N N . MET A 1 212 ? -23.160 -0.584 17.676 1.00 86.12 212 MET A N 1
ATOM 1679 C CA . MET A 1 212 ? -21.740 -0.246 17.608 1.00 86.12 212 MET A CA 1
ATOM 1680 C C . MET A 1 212 ? -20.878 -1.176 18.469 1.00 86.12 212 MET A C 1
ATOM 1682 O O . MET A 1 212 ? -19.854 -1.663 18.000 1.00 86.12 212 MET A O 1
ATOM 1686 N N . TYR A 1 213 ? -21.308 -1.514 19.687 1.00 84.38 213 TYR A N 1
ATOM 1687 C CA . TYR A 1 213 ? -20.598 -2.477 20.533 1.00 84.38 213 TYR A CA 1
ATOM 1688 C C . TYR A 1 213 ? -20.455 -3.858 19.897 1.00 84.38 213 TYR A C 1
ATOM 1690 O O . TYR A 1 213 ? -19.393 -4.484 19.987 1.00 84.38 213 TYR A O 1
ATOM 1698 N N . ARG A 1 214 ? -21.526 -4.356 19.270 1.00 85.94 214 ARG 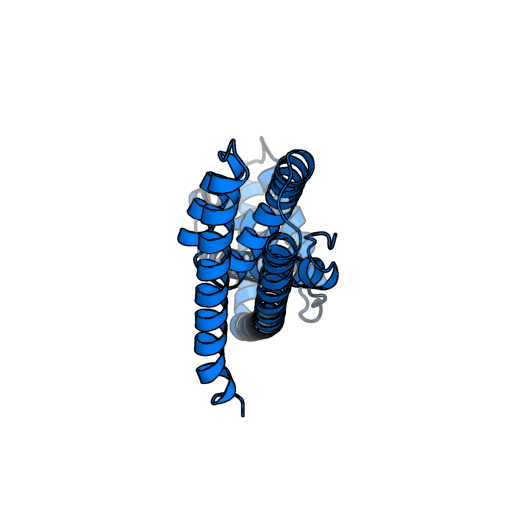A N 1
ATOM 1699 C CA . ARG A 1 214 ? -21.507 -5.652 18.585 1.00 85.94 214 ARG A CA 1
ATOM 1700 C C . ARG A 1 214 ? -20.507 -5.624 17.433 1.00 85.94 214 ARG A C 1
ATOM 1702 O O . ARG A 1 214 ? -19.701 -6.548 17.302 1.00 85.94 214 ARG A O 1
ATOM 1709 N N . GLU A 1 215 ? -20.538 -4.561 16.638 1.00 88.88 215 GLU A N 1
ATOM 1710 C CA . GLU A 1 215 ? -19.680 -4.425 15.463 1.00 88.88 215 GLU A CA 1
ATOM 1711 C C . GLU A 1 215 ? -18.214 -4.175 15.838 1.00 88.88 215 GLU A C 1
ATOM 1713 O O . GLU A 1 215 ? -17.328 -4.792 15.250 1.00 88.88 215 GLU A O 1
ATOM 1718 N N . LEU A 1 216 ? -17.933 -3.414 16.901 1.00 87.12 216 LEU A N 1
ATOM 1719 C CA . LEU A 1 216 ? -16.589 -3.293 17.482 1.00 87.12 216 LEU A CA 1
ATOM 1720 C C . LEU A 1 216 ? -16.049 -4.647 17.964 1.00 87.12 216 LEU A C 1
ATOM 1722 O O . LEU A 1 216 ? -14.870 -4.955 17.782 1.00 87.12 216 LEU A O 1
ATOM 1726 N N . GLY A 1 217 ? -16.908 -5.498 18.533 1.00 86.19 217 GLY A N 1
ATOM 1727 C CA . GLY A 1 217 ? -16.548 -6.870 18.894 1.00 86.19 217 GLY A CA 1
ATOM 1728 C C . GLY A 1 217 ? -16.176 -7.728 17.679 1.00 86.19 217 GLY A C 1
ATOM 1729 O O . GLY A 1 217 ? -15.181 -8.460 17.722 1.00 86.19 217 GLY A O 1
ATOM 1730 N N . SER A 1 218 ? -16.943 -7.614 16.590 1.00 87.56 218 SER A N 1
ATOM 1731 C CA . SER A 1 218 ? -16.651 -8.270 15.307 1.00 87.56 218 SER A CA 1
ATOM 1732 C C . SER A 1 218 ? -15.322 -7.778 14.728 1.00 87.56 218 SER A C 1
ATOM 1734 O O . SER A 1 218 ? -14.424 -8.577 14.469 1.00 87.56 218 SER A O 1
ATOM 1736 N N . PHE A 1 219 ? -15.153 -6.461 14.632 1.00 87.31 219 PHE A N 1
ATOM 1737 C CA . PHE A 1 219 ? -13.947 -5.779 14.166 1.00 87.31 219 PHE A CA 1
ATOM 1738 C C . PHE A 1 219 ? -12.694 -6.227 14.927 1.00 87.31 219 PHE A C 1
ATOM 1740 O O . PHE A 1 219 ? -11.705 -6.651 14.326 1.00 87.31 219 PHE A O 1
ATOM 1747 N N . ARG A 1 220 ? -12.771 -6.262 16.260 1.00 88.88 220 ARG A N 1
ATOM 1748 C CA . ARG A 1 220 ? -11.691 -6.742 17.126 1.00 88.88 220 ARG A CA 1
ATOM 1749 C C . ARG A 1 220 ? -11.316 -8.198 16.855 1.00 88.88 220 ARG A C 1
ATOM 1751 O O . ARG A 1 220 ? -10.134 -8.541 16.849 1.00 88.88 220 ARG A O 1
ATOM 1758 N N . LYS A 1 221 ? -12.302 -9.074 16.637 1.00 88.44 221 LYS A N 1
ATOM 1759 C CA . LYS A 1 221 ? -12.038 -10.474 16.279 1.00 88.44 221 LYS A CA 1
ATOM 1760 C C . LYS A 1 221 ? -11.243 -10.554 14.972 1.00 88.44 221 LYS A C 1
ATOM 1762 O O . LYS A 1 221 ? -10.212 -11.219 14.953 1.00 88.44 221 LYS A O 1
ATOM 1767 N N . GLN A 1 222 ? -11.662 -9.815 13.943 1.00 87.50 222 GLN A N 1
ATOM 1768 C CA . GLN A 1 222 ? -10.970 -9.799 12.648 1.00 87.50 222 GLN A CA 1
ATOM 1769 C C . GLN A 1 222 ? -9.518 -9.320 12.773 1.00 87.50 222 GLN A C 1
ATOM 1771 O O . GLN A 1 222 ? -8.623 -9.880 12.148 1.00 87.50 222 GLN A O 1
ATOM 1776 N N . PHE A 1 223 ? -9.244 -8.341 13.638 1.00 86.81 223 PHE A N 1
ATOM 1777 C CA . PHE A 1 223 ? -7.870 -7.908 13.904 1.00 86.81 223 PHE A CA 1
ATOM 1778 C C . PHE A 1 223 ? -6.989 -8.970 14.533 1.00 86.81 223 PHE A C 1
ATOM 1780 O O . PHE A 1 223 ? -5.812 -9.078 14.180 1.00 86.81 223 PHE A O 1
ATOM 1787 N N . ARG A 1 224 ? -7.533 -9.774 15.446 1.00 87.12 224 ARG A N 1
ATOM 1788 C CA . ARG A 1 224 ? -6.776 -10.889 16.017 1.00 87.12 224 ARG A CA 1
ATOM 1789 C C . ARG A 1 224 ? -6.508 -11.972 14.985 1.00 87.12 224 ARG A C 1
ATOM 1791 O O . ARG A 1 224 ? -5.412 -12.525 15.011 1.00 87.12 224 A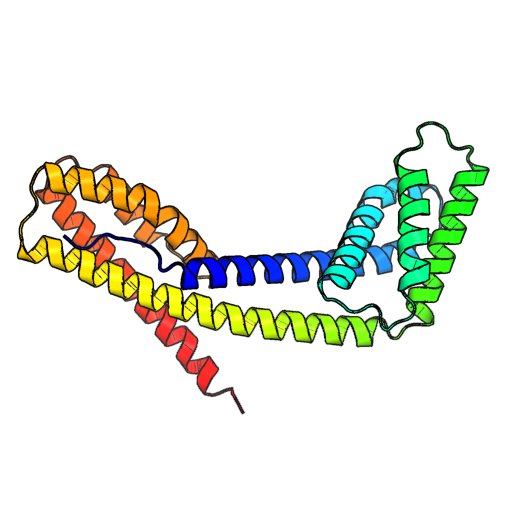RG A O 1
ATOM 1798 N N . ASP A 1 225 ? -7.456 -12.220 14.087 1.00 87.69 225 ASP A N 1
ATOM 1799 C CA . ASP A 1 225 ? -7.297 -13.190 13.005 1.00 87.69 225 ASP A CA 1
ATOM 1800 C C . ASP A 1 225 ? -6.188 -12.732 12.033 1.00 87.69 225 ASP A C 1
ATOM 1802 O O . ASP A 1 225 ? -5.204 -13.448 11.868 1.00 87.69 225 ASP A O 1
ATOM 1806 N N . ILE A 1 226 ? -6.223 -11.482 11.543 1.00 85.69 226 ILE A N 1
ATOM 1807 C CA . ILE A 1 226 ? -5.140 -10.913 10.707 1.00 85.69 226 ILE A CA 1
ATOM 1808 C C . ILE A 1 226 ? -3.793 -10.954 11.442 1.00 85.69 226 ILE A C 1
ATOM 1810 O O . ILE A 1 226 ? -2.765 -11.321 10.874 1.00 85.69 226 ILE A O 1
ATOM 1814 N N . ARG A 1 227 ? -3.768 -10.589 12.729 1.00 86.19 227 ARG A N 1
ATOM 1815 C CA . ARG A 1 227 ? -2.536 -10.603 13.529 1.00 86.19 227 ARG A CA 1
ATOM 1816 C C . ARG A 1 227 ? -1.977 -12.014 13.704 1.00 86.19 227 ARG A C 1
ATOM 1818 O O . ARG A 1 227 ? -0.761 -12.171 13.795 1.00 86.19 227 ARG A O 1
ATOM 1825 N N . LYS A 1 228 ? -2.841 -13.023 13.802 1.00 86.56 228 LYS A N 1
ATOM 1826 C CA . LYS A 1 228 ? -2.438 -14.427 13.862 1.00 86.56 228 LYS A CA 1
ATOM 1827 C C . LYS A 1 228 ? -1.829 -14.856 12.529 1.00 86.56 228 LYS A C 1
ATOM 1829 O O . LYS A 1 228 ? -0.703 -15.341 12.535 1.00 86.56 228 LYS A O 1
ATOM 1834 N N . ASP A 1 229 ? -2.494 -14.558 11.417 1.00 84.19 229 ASP A N 1
ATOM 1835 C CA . ASP A 1 229 ? -2.004 -14.884 10.074 1.00 84.19 229 ASP A CA 1
ATOM 1836 C C . ASP A 1 229 ? -0.639 -14.232 9.788 1.00 84.19 229 ASP A C 1
ATOM 1838 O O . ASP A 1 229 ? 0.254 -14.865 9.227 1.00 84.19 229 ASP A O 1
ATOM 1842 N N . LEU A 1 230 ? -0.425 -12.989 10.240 1.00 83.25 230 LEU A N 1
ATOM 1843 C CA . LEU A 1 230 ? 0.869 -12.300 10.128 1.00 83.25 230 LEU A CA 1
ATOM 1844 C C . LEU A 1 230 ? 1.984 -12.992 10.922 1.00 83.25 230 LEU A C 1
ATOM 1846 O O . LEU A 1 230 ? 3.109 -13.111 10.427 1.00 83.25 230 LEU A O 1
ATOM 1850 N N . LYS A 1 231 ? 1.685 -13.464 12.139 1.00 82.50 231 LYS A N 1
ATOM 1851 C CA . LYS A 1 231 ? 2.644 -14.226 12.952 1.00 82.50 231 LYS A CA 1
ATOM 1852 C C . LYS A 1 231 ? 2.975 -15.561 12.295 1.00 82.50 231 LYS A C 1
ATOM 1854 O O . LYS A 1 231 ? 4.150 -15.920 12.202 1.00 82.50 231 LYS A O 1
ATOM 1859 N N . ASP A 1 232 ? 1.961 -16.257 11.798 1.00 80.31 232 ASP A N 1
ATOM 1860 C CA . ASP A 1 232 ? 2.124 -17.549 11.139 1.00 80.31 232 ASP A CA 1
ATOM 1861 C C . ASP A 1 232 ? 2.948 -17.388 9.849 1.00 80.31 232 ASP A C 1
ATOM 1863 O O . ASP A 1 232 ? 3.898 -18.136 9.642 1.00 80.31 232 ASP A O 1
ATOM 1867 N N . ALA A 1 233 ? 2.714 -16.336 9.055 1.00 71.81 233 ALA A N 1
ATOM 1868 C CA . ALA A 1 233 ? 3.494 -16.019 7.851 1.00 71.81 233 ALA A CA 1
ATOM 1869 C C . ALA A 1 233 ? 4.967 -15.652 8.126 1.00 71.81 233 ALA A C 1
ATOM 1871 O O . ALA A 1 233 ? 5.819 -15.779 7.244 1.00 71.81 233 ALA A O 1
ATOM 1872 N N . ARG A 1 234 ? 5.291 -15.204 9.343 1.00 68.06 234 ARG A N 1
ATOM 1873 C CA . ARG A 1 234 ? 6.652 -14.822 9.751 1.00 68.06 234 ARG A CA 1
ATOM 1874 C C . ARG A 1 234 ? 7.474 -16.001 10.278 1.00 68.06 234 ARG A C 1
ATOM 1876 O O . ARG A 1 234 ? 8.702 -15.956 10.223 1.00 68.06 234 ARG A O 1
ATOM 1883 N N . THR A 1 235 ? 6.816 -17.050 10.768 1.00 57.22 235 THR A N 1
ATOM 1884 C CA . THR A 1 235 ? 7.470 -18.217 11.386 1.00 57.22 235 THR A CA 1
ATOM 1885 C C . THR A 1 235 ? 8.359 -18.996 10.391 1.00 57.22 235 THR A C 1
ATOM 1887 O O . THR A 1 235 ? 9.501 -19.280 10.742 1.00 57.22 235 THR A O 1
ATOM 1890 N N . PRO A 1 236 ? 7.964 -19.209 9.116 1.00 52.06 236 PRO A N 1
ATOM 1891 C CA . PRO A 1 236 ? 8.823 -19.836 8.104 1.00 52.06 236 PRO A CA 1
ATOM 1892 C C . PRO A 1 236 ? 10.016 -18.971 7.663 1.00 52.06 236 PRO A C 1
ATOM 1894 O O . PRO A 1 236 ? 11.036 -19.498 7.233 1.00 52.06 236 PRO A O 1
ATOM 1897 N N . GLN A 1 237 ? 9.915 -17.637 7.749 1.00 48.28 237 GLN A N 1
ATOM 1898 C CA . GLN A 1 237 ? 10.980 -16.725 7.302 1.00 48.28 237 GLN A CA 1
ATOM 1899 C C . GLN A 1 237 ? 12.136 -16.607 8.312 1.00 48.28 237 GLN A C 1
ATOM 1901 O O . GLN A 1 237 ? 13.236 -16.217 7.929 1.00 48.28 237 GLN A O 1
ATOM 1906 N N . ALA A 1 238 ? 11.913 -16.952 9.586 1.00 43.66 238 ALA A N 1
ATOM 1907 C CA . ALA A 1 238 ? 12.959 -16.978 10.611 1.00 43.66 238 ALA A CA 1
ATOM 1908 C C . ALA A 1 238 ? 13.849 -18.234 10.531 1.00 43.66 238 ALA A C 1
ATOM 1910 O O . ALA A 1 238 ? 15.006 -18.174 10.931 1.00 43.66 238 ALA A O 1
ATOM 1911 N N . GLU A 1 239 ? 13.339 -19.340 9.981 1.00 35.28 239 GLU A N 1
ATOM 1912 C CA . GLU A 1 239 ? 14.087 -20.598 9.813 1.00 35.28 239 GLU A CA 1
ATOM 1913 C C . GLU A 1 239 ? 14.940 -20.636 8.529 1.00 35.28 239 GLU A C 1
ATOM 1915 O O . GLU A 1 239 ? 15.780 -21.518 8.374 1.00 35.28 239 GLU A O 1
ATOM 1920 N N . MET A 1 240 ? 14.763 -19.670 7.617 1.00 35.88 240 MET A N 1
ATOM 1921 C CA . MET A 1 240 ? 15.541 -19.544 6.370 1.00 35.88 240 MET A CA 1
ATOM 1922 C C . MET A 1 240 ? 16.565 -18.397 6.388 1.00 35.88 240 MET A C 1
ATOM 1924 O O . MET A 1 240 ? 17.196 -18.126 5.365 1.00 35.88 240 MET A O 1
ATOM 1928 N N . ALA A 1 241 ? 16.728 -17.702 7.516 1.00 28.11 241 ALA A N 1
ATOM 1929 C CA . ALA A 1 241 ? 17.810 -16.740 7.691 1.00 28.11 241 ALA A CA 1
ATOM 1930 C C . ALA A 1 241 ? 19.091 -17.500 8.102 1.00 28.11 241 ALA A C 1
ATOM 1932 O O . ALA A 1 241 ? 19.073 -18.121 9.166 1.00 28.11 241 ALA A O 1
ATOM 1933 N N . PRO A 1 242 ? 20.162 -17.507 7.283 1.00 36.72 242 PRO A N 1
ATOM 1934 C CA . PRO A 1 242 ? 21.466 -18.019 7.705 1.00 36.72 242 PRO A CA 1
ATOM 1935 C C . PRO A 1 242 ? 22.086 -17.172 8.824 1.00 36.72 242 PRO A C 1
ATOM 1937 O O . PRO A 1 242 ? 21.805 -15.950 8.880 1.00 36.72 242 PRO A O 1
#